Protein AF-0000000087186530 (afdb_homodimer)

pLDDT: mean 94.77, std 10.7, range [36.16, 98.94]

Solvent-accessible surface area (backbone atoms only — not comparable to full-atom values): 20175 Å² total; per-residue (Å²): 124,81,78,73,78,88,39,52,66,53,50,39,52,49,41,52,50,45,18,66,76,57,35,61,84,61,60,41,63,58,53,40,18,52,74,70,71,49,59,50,75,72,44,47,84,56,38,83,44,66,68,55,45,41,46,54,40,24,24,56,51,43,36,51,52,32,51,48,28,51,60,50,24,61,96,48,54,35,68,58,15,52,48,31,30,52,52,39,49,48,53,50,39,69,77,32,49,38,58,56,70,55,45,68,67,35,80,42,80,74,33,42,65,38,50,51,51,39,48,50,55,52,42,58,35,34,44,67,64,71,29,54,70,68,55,26,52,29,49,48,52,37,52,48,14,33,51,51,15,41,46,53,39,55,70,57,49,32,71,74,64,88,68,63,63,69,59,23,50,52,49,40,50,47,16,54,50,41,24,64,69,47,78,79,73,71,78,79,130,125,81,79,72,78,87,38,52,67,53,52,40,52,48,42,52,49,44,18,65,78,57,36,61,84,60,60,44,63,58,54,39,19,53,74,71,72,50,58,50,75,72,45,48,84,56,39,83,43,65,68,54,45,41,45,56,40,22,25,55,52,42,38,52,51,34,52,50,28,51,61,50,26,60,96,47,54,35,69,57,15,52,49,30,31,52,51,39,48,49,53,50,39,70,77,34,49,38,58,55,70,53,44,67,67,35,82,42,80,71,33,42,65,38,49,50,51,40,48,50,53,53,43,58,34,34,44,67,65,70,30,53,70,68,54,27,53,30,50,48,52,37,52,48,14,32,50,50,14,42,47,52,38,55,71,58,50,33,71,74,64,87,68,62,62,68,59,24,51,52,48,40,50,47,17,53,51,40,24,64,70,46,79,79,74,70,79,79,128

Secondary structure (DSSP, 8-state):
-------HHHHHHHHHHHHHHS-GGG--HHHHHHHHTS-GGGGTTT-SSHHHHHHHHHHHHHHHHHHHHHHHHTT--HHHHHHHHHHHHHHHHHH-HHHHHH---S--GGGHHHHHHHHHHHHHHHHTTT--HHHHHHHHHHHHHHHHHHHHHHHTT---SSS-HHHHHHHHHHHHHHHHHSPPPP---/-------HHHHHHHHHHHHHHS-GGG--HHHHHHHHTS-GGGGTTT-SSHHHHHHHHHHHHHHHHHHHHHHHHTT--HHHHHHHHHHHHHHHHHH-HHHHHH---S--GGGHHHHHHHHHHHHHHHHTTT--HHHHHHHHHHHHHHHHHHHHHHHTT---SSS-HHHHHHHHHHHHHHHHHSPPP----

Radius of gyration: 22.46 Å; Cα contacts (8 Å, |Δi|>4): 468; chains: 2; bounding box: 66×61×48 Å

Sequence (378 aa):
MPRAALSPGAVVDLALAIVDEGSPAALTLSAVAGRAGVATPSLYKHVRNLAELRDLMSARILDDLTDEVGRAVLGRSADEAIRALMLAWRDWALRHPHRYAVLVQRPEPRTAEAGERLLGIVFAALRAYGMEDAAAVHATRCLRAALHGFAVLEAEGAFGLPERLEESFELLIHMVISGLRTPRRPPGRMPRAALSPGAVVDLALAIVDEGSPAALTLSAVAGRAGVATPSLYKHVRNLAELRDLMSARILDDLTDEVGRAVLGRSADEAIRALMLAWRDWALRHPHRYAVLVQRPEPRTAEAGERLLGIVFAALRAYGMEDAAAVHATRCLRAALHGFAVLEAEGAFGLPERLEESFELLIHMVISGLRTPRRPPGR

Structure (mmCIF, N/CA/C/O backbone):
data_AF-0000000087186530-model_v1
#
loop_
_entity.id
_entity.type
_entity.pdbx_description
1 polymer 'TetR/AcrR family transcriptional regulator'
#
loop_
_atom_site.group_PDB
_atom_site.id
_atom_site.type_symbol
_atom_site.label_atom_id
_atom_site.label_alt_id
_atom_site.label_comp_id
_atom_site.label_asym_id
_atom_site.label_entity_id
_atom_site.label_seq_id
_atom_site.pdbx_PDB_ins_code
_atom_site.Cartn_x
_atom_site.Cartn_y
_atom_site.Cartn_z
_atom_site.occupancy
_atom_site.B_iso_or_equiv
_atom_site.auth_seq_id
_atom_site.auth_comp_id
_atom_site.auth_asym_id
_atom_site.auth_atom_id
_atom_site.pdbx_PDB_model_num
ATOM 1 N N . MET A 1 1 ? -31.812 28.359 2.453 1 38.81 1 MET A N 1
ATOM 2 C CA . MET A 1 1 ? -32 26.922 2.633 1 38.81 1 MET A CA 1
ATOM 3 C C . MET A 1 1 ? -31.641 26.484 4.047 1 38.81 1 MET A C 1
ATOM 5 O O . MET A 1 1 ? -30.656 26.969 4.609 1 38.81 1 MET A O 1
ATOM 9 N N . PRO A 1 2 ? -32.562 26.062 4.84 1 47.31 2 PRO A N 1
ATOM 10 C CA . PRO A 1 2 ? -32.25 25.844 6.258 1 47.31 2 PRO A CA 1
ATOM 11 C C . PRO A 1 2 ? -30.922 25.125 6.469 1 47.31 2 PRO A C 1
ATOM 13 O O . PRO A 1 2 ? -30.516 24.328 5.625 1 47.31 2 PRO A O 1
ATOM 16 N N . ARG A 1 3 ? -30.047 25.812 7.207 1 55.31 3 ARG A N 1
ATOM 17 C CA . ARG A 1 3 ? -28.766 25.219 7.598 1 55.31 3 ARG A CA 1
ATOM 18 C C . ARG A 1 3 ? -28.938 23.75 7.984 1 55.31 3 ARG A C 1
ATOM 20 O O . ARG A 1 3 ? -29.703 23.422 8.898 1 55.31 3 ARG A O 1
ATOM 27 N N . ALA A 1 4 ? -28.875 22.766 7.148 1 57.16 4 ALA A N 1
ATOM 28 C CA . ALA A 1 4 ? -29 21.359 7.488 1 57.16 4 ALA A CA 1
ATOM 29 C C . ALA A 1 4 ? -28.406 21.062 8.859 1 57.16 4 ALA A C 1
ATOM 31 O O . ALA A 1 4 ? -27.312 21.547 9.18 1 57.16 4 ALA A O 1
ATOM 32 N N . ALA A 1 5 ? -29.188 20.562 9.797 1 75.12 5 ALA A N 1
ATOM 33 C CA . ALA A 1 5 ? -28.781 20.203 11.156 1 75.12 5 ALA A CA 1
ATOM 34 C C . ALA A 1 5 ? -27.516 19.344 11.141 1 75.12 5 ALA A C 1
ATOM 36 O O . ALA A 1 5 ? -27.438 18.359 10.391 1 75.12 5 ALA A O 1
ATOM 37 N N . LEU A 1 6 ? -26.406 19.875 11.719 1 87.56 6 LEU A N 1
ATOM 38 C CA . LEU A 1 6 ? -25.141 19.156 11.812 1 87.56 6 LEU A CA 1
ATOM 39 C C . LEU A 1 6 ? -25.312 17.859 12.594 1 87.56 6 LEU A C 1
ATOM 41 O O . LEU A 1 6 ? -26.016 17.812 13.594 1 87.56 6 LEU A O 1
ATOM 45 N N . SER A 1 7 ? -25.047 16.781 11.961 1 93.19 7 SER A N 1
ATOM 46 C CA . SER A 1 7 ? -24.969 15.438 12.523 1 93.19 7 SER A CA 1
ATOM 47 C C . SER A 1 7 ? -23.625 14.781 12.195 1 93.19 7 SER A C 1
ATOM 49 O O . SER A 1 7 ? -22.891 15.273 11.344 1 93.19 7 SER A O 1
ATOM 51 N N . PRO A 1 8 ? -23.328 13.742 12.914 1 94 8 PRO A N 1
ATOM 52 C CA . PRO A 1 8 ? -22.109 13.031 12.539 1 94 8 PRO A CA 1
ATOM 53 C C . PRO A 1 8 ? -22.094 12.602 11.078 1 94 8 PRO A C 1
ATOM 55 O O . PRO A 1 8 ? -21.062 12.719 10.406 1 94 8 PRO A O 1
ATOM 58 N N . GLY A 1 9 ? -23.219 12.133 10.602 1 96.62 9 GLY A N 1
ATOM 59 C CA . GLY A 1 9 ? -23.328 11.742 9.211 1 96.62 9 GLY A CA 1
ATOM 60 C C . GLY A 1 9 ? -23.094 12.891 8.25 1 96.62 9 GLY A C 1
ATOM 61 O O . GLY A 1 9 ? -22.406 12.742 7.238 1 96.62 9 GLY A O 1
ATOM 62 N N . ALA A 1 10 ? -23.656 14.008 8.555 1 96.88 10 ALA A N 1
ATOM 63 C CA . ALA A 1 10 ? -23.484 15.195 7.723 1 96.88 10 ALA A CA 1
ATOM 64 C C . ALA A 1 10 ? -22.016 15.641 7.711 1 96.88 10 ALA A C 1
ATOM 66 O O . ALA A 1 10 ? -21.5 16.047 6.672 1 96.88 10 ALA A O 1
ATOM 67 N N . VAL A 1 11 ? -21.422 15.586 8.891 1 97.62 11 VAL A N 1
ATOM 68 C CA . VAL A 1 11 ? -20.016 15.945 9.008 1 97.62 11 VAL A CA 1
ATOM 69 C C . VAL A 1 11 ? -19.172 15.031 8.133 1 97.62 11 VAL A C 1
ATOM 71 O O . VAL A 1 11 ? -18.281 15.5 7.414 1 97.62 11 VAL A O 1
ATOM 74 N N . VAL A 1 12 ? -19.469 13.766 8.141 1 98.12 12 VAL A N 1
ATOM 75 C CA . VAL A 1 12 ? -18.75 12.789 7.34 1 98.12 12 VAL A CA 1
ATOM 76 C C . VAL A 1 12 ? -18.953 13.078 5.855 1 98.12 12 VAL A C 1
ATOM 78 O O . VAL A 1 12 ? -18 13.031 5.066 1 98.12 12 VAL A O 1
ATOM 81 N N . ASP A 1 13 ? -20.172 13.43 5.465 1 98.25 13 ASP A N 1
ATOM 82 C CA . ASP A 1 13 ? -20.469 13.758 4.07 1 98.25 13 ASP A CA 1
ATOM 83 C C . ASP A 1 13 ? -19.625 14.945 3.602 1 98.25 13 ASP A C 1
ATOM 85 O O . ASP A 1 13 ? -19.062 14.922 2.506 1 98.25 13 ASP A O 1
ATOM 89 N N . LEU A 1 14 ? -19.578 15.914 4.402 1 98.31 14 LEU A N 1
ATOM 90 C CA . LEU A 1 14 ? -18.812 17.109 4.082 1 98.31 14 LEU A CA 1
ATOM 91 C C . LEU A 1 14 ? -17.328 16.781 3.99 1 98.31 14 LEU A C 1
ATOM 93 O O . LEU A 1 14 ? -16.641 17.266 3.084 1 98.31 14 LEU A O 1
ATOM 97 N N . ALA A 1 15 ? -16.844 16.016 4.934 1 98.56 15 ALA A N 1
ATOM 98 C CA . ALA A 1 15 ? -15.445 15.617 4.957 1 98.56 15 ALA A CA 1
ATOM 99 C C . ALA A 1 15 ? -15.07 14.836 3.699 1 98.56 15 ALA A C 1
ATOM 101 O O . ALA A 1 15 ? -14.031 15.086 3.088 1 98.56 15 ALA A O 1
ATOM 102 N N . LEU A 1 16 ? -15.93 13.891 3.316 1 98.56 16 LEU A N 1
ATOM 103 C CA . LEU A 1 16 ? -15.688 13.102 2.115 1 98.56 16 LEU A CA 1
ATOM 104 C C . LEU A 1 16 ? -15.68 13.984 0.872 1 98.56 16 LEU A C 1
ATOM 106 O O . LEU A 1 16 ? -14.875 13.781 -0.036 1 98.56 16 LEU A O 1
ATOM 110 N N . ALA A 1 17 ? -16.547 14.969 0.821 1 98.25 17 ALA A N 1
ATOM 111 C CA . ALA A 1 17 ? -16.562 15.906 -0.299 1 98.25 17 ALA A CA 1
ATOM 112 C C . ALA A 1 17 ? -15.266 16.688 -0.388 1 98.25 17 ALA A C 1
ATOM 114 O O . ALA A 1 17 ? -14.734 16.906 -1.48 1 98.25 17 ALA A O 1
ATOM 115 N N . ILE A 1 18 ? -14.781 17.125 0.732 1 98.25 18 ILE A N 1
ATOM 116 C CA . ILE A 1 18 ? -13.523 17.875 0.792 1 98.25 18 ILE A CA 1
ATOM 117 C C . ILE A 1 18 ? -12.391 17 0.247 1 98.25 18 ILE A C 1
ATOM 119 O O . ILE A 1 18 ? -11.578 17.469 -0.562 1 98.25 18 ILE A O 1
ATOM 123 N N . VAL A 1 19 ? -12.383 15.742 0.633 1 98.12 19 VAL A N 1
ATOM 124 C CA . VAL A 1 19 ? -11.344 14.805 0.211 1 98.12 19 VAL A CA 1
ATOM 125 C C . VAL A 1 19 ? -11.461 14.547 -1.29 1 98.12 19 VAL A C 1
ATOM 127 O O . VAL A 1 19 ? -10.461 14.555 -2.006 1 98.12 19 VAL A O 1
ATOM 130 N N . ASP A 1 20 ? -12.648 14.414 -1.749 1 97.62 20 ASP A N 1
ATOM 131 C CA . ASP A 1 20 ? -12.891 14.141 -3.162 1 97.62 20 ASP A CA 1
ATOM 132 C C . ASP A 1 20 ? -12.461 15.32 -4.035 1 97.62 20 ASP A C 1
ATOM 134 O O . ASP A 1 20 ? -11.922 15.125 -5.125 1 97.62 20 ASP A O 1
ATOM 138 N N . GLU A 1 21 ? -12.719 16.547 -3.625 1 96.19 21 GLU A N 1
ATOM 139 C CA . GLU A 1 21 ? -12.438 17.766 -4.383 1 96.19 21 GLU A CA 1
ATOM 140 C C . GLU A 1 21 ? -10.961 18.125 -4.309 1 96.19 21 GLU A C 1
ATOM 142 O O . GLU A 1 21 ? -10.438 18.812 -5.199 1 96.19 21 GLU A O 1
ATOM 147 N N . GLY A 1 22 ? -10.352 17.734 -3.303 1 93.25 22 GLY A N 1
ATOM 148 C CA . GLY A 1 22 ? -8.945 18.016 -3.082 1 93.25 22 GLY A CA 1
ATOM 149 C C . GLY A 1 22 ? -8.094 16.766 -2.965 1 93.25 22 GLY A C 1
ATOM 150 O O . GLY A 1 22 ? -8.109 15.914 -3.859 1 93.25 22 GLY A O 1
ATOM 151 N N . SER A 1 23 ? -7.406 16.688 -1.812 1 94.06 23 SER A N 1
ATOM 152 C CA . SER A 1 23 ? -6.578 15.555 -1.389 1 94.06 23 SER A CA 1
ATOM 153 C C . SER A 1 23 ? -6.785 15.242 0.089 1 94.06 23 SER A C 1
ATOM 155 O O . SER A 1 23 ? -7.418 16.016 0.81 1 94.06 23 SER A O 1
ATOM 157 N N . PRO A 1 24 ? -6.312 14.141 0.49 1 95.31 24 PRO A N 1
ATOM 158 C CA . PRO A 1 24 ? -6.367 13.852 1.924 1 95.31 24 PRO A CA 1
ATOM 159 C C . PRO A 1 24 ? -5.805 14.984 2.777 1 95.31 24 PRO A C 1
ATOM 161 O O . PRO A 1 24 ? -6.297 15.234 3.879 1 95.31 24 PRO A O 1
ATOM 164 N N . ALA A 1 25 ? -4.883 15.727 2.271 1 92.12 25 ALA A N 1
ATOM 165 C CA . ALA A 1 25 ? -4.215 16.797 3.012 1 92.12 25 ALA A CA 1
ATOM 166 C C . ALA A 1 25 ? -5.156 17.969 3.234 1 92.12 25 ALA A C 1
ATOM 168 O O . ALA A 1 25 ? -4.941 18.781 4.137 1 92.12 25 ALA A O 1
ATOM 169 N N . ALA A 1 26 ? -6.145 18.094 2.48 1 96.25 26 ALA A N 1
ATOM 170 C CA . ALA A 1 26 ? -7.094 19.203 2.584 1 96.25 26 ALA A CA 1
ATOM 171 C C . ALA A 1 26 ? -8.07 18.969 3.734 1 96.25 26 ALA A C 1
ATOM 173 O O . ALA A 1 26 ? -8.781 19.906 4.141 1 96.25 26 ALA A O 1
ATOM 174 N N . LEU A 1 27 ? -8.125 17.766 4.242 1 97.75 27 LEU A N 1
ATOM 175 C CA . LEU A 1 27 ? -9.086 17.438 5.293 1 97.75 27 LEU A CA 1
ATOM 176 C C . LEU A 1 27 ? -8.633 17.984 6.641 1 97.75 27 LEU A C 1
ATOM 178 O O . LEU A 1 27 ? -7.617 17.547 7.184 1 97.75 27 LEU A O 1
ATOM 182 N N . THR A 1 28 ? -9.305 18.969 7.145 1 97.38 28 THR A N 1
ATOM 183 C CA . THR A 1 28 ? -9.18 19.484 8.508 1 97.38 28 THR A CA 1
ATOM 184 C C . THR A 1 28 ? -10.547 19.766 9.109 1 97.38 28 THR A C 1
ATOM 186 O O . THR A 1 28 ? -11.531 19.922 8.383 1 97.38 28 THR A O 1
ATOM 189 N N . LEU A 1 29 ? -10.523 19.781 10.461 1 97.5 29 LEU A N 1
ATOM 190 C CA . LEU A 1 29 ? -11.789 20.125 11.102 1 97.5 29 LEU A CA 1
ATOM 191 C C . LEU A 1 29 ? -12.211 21.547 10.75 1 97.5 29 LEU A C 1
ATOM 193 O O . LEU A 1 29 ? -13.398 21.828 10.578 1 97.5 29 LEU A O 1
ATOM 197 N N . SER A 1 30 ? -11.219 22.438 10.586 1 97.81 30 SER A N 1
ATOM 198 C CA . SER A 1 30 ? -11.516 23.812 10.195 1 97.81 30 SER A CA 1
ATOM 199 C C . SER A 1 30 ? -12.102 23.859 8.789 1 97.81 30 SER A C 1
ATOM 201 O O . SER A 1 30 ? -13.031 24.625 8.531 1 97.81 30 SER A O 1
ATOM 203 N N . ALA A 1 31 ? -11.578 23.078 7.836 1 97.81 31 ALA A N 1
ATOM 204 C CA . ALA A 1 31 ? -12.109 23.016 6.473 1 97.81 31 ALA A CA 1
ATOM 205 C C . ALA A 1 31 ? -13.547 22.516 6.465 1 97.81 31 ALA A C 1
ATOM 207 O O . ALA A 1 31 ? -14.391 23.031 5.734 1 97.81 31 ALA A O 1
ATOM 208 N N . VAL A 1 32 ? -13.805 21.484 7.273 1 98.25 32 VAL A N 1
ATOM 209 C CA . VAL A 1 32 ? -15.148 20.906 7.355 1 98.25 32 VAL A CA 1
ATOM 210 C C . VAL A 1 32 ? -16.109 21.938 7.93 1 98.25 32 VAL A C 1
ATOM 212 O O . VAL A 1 32 ? -17.219 22.125 7.402 1 98.25 32 VAL A O 1
ATOM 215 N N . ALA A 1 33 ? -15.703 22.609 9.016 1 97.88 33 ALA A N 1
ATOM 216 C CA . ALA A 1 33 ? -16.531 23.641 9.625 1 97.88 33 ALA A CA 1
ATOM 217 C C . ALA A 1 33 ? -16.844 24.75 8.625 1 97.88 33 ALA A C 1
ATOM 219 O O . ALA A 1 33 ? -17.984 25.203 8.516 1 97.88 33 ALA A O 1
ATOM 220 N N . GLY A 1 34 ? -15.797 25.156 7.926 1 97.69 34 GLY A N 1
ATOM 221 C CA . GLY A 1 34 ? -15.984 26.172 6.898 1 97.69 34 GLY A CA 1
ATOM 222 C C . GLY A 1 34 ? -17 25.781 5.852 1 97.69 34 GLY A C 1
ATOM 223 O O . GLY A 1 34 ? -17.875 26.578 5.492 1 97.69 34 GLY A O 1
ATOM 224 N N . ARG A 1 35 ? -16.938 24.609 5.387 1 96.38 35 ARG A N 1
ATOM 225 C CA . ARG A 1 35 ? -17.875 24.109 4.387 1 96.38 35 ARG A CA 1
ATOM 226 C C . ARG A 1 35 ? -19.297 24.047 4.953 1 96.38 35 ARG A C 1
ATOM 228 O O . ARG A 1 35 ? -20.266 24.234 4.227 1 96.38 35 ARG A O 1
ATOM 235 N N . ALA A 1 36 ? -19.375 23.734 6.203 1 96.69 36 ALA A N 1
ATOM 236 C CA . ALA A 1 36 ? -20.656 23.641 6.879 1 96.69 36 ALA A CA 1
ATOM 237 C C . ALA A 1 36 ? -21.219 25.016 7.211 1 96.69 36 ALA A C 1
ATOM 239 O O . ALA A 1 36 ? -22.391 25.156 7.566 1 96.69 36 ALA A O 1
ATOM 240 N N . GLY A 1 37 ? -20.344 26.062 7.18 1 97 37 GLY A N 1
ATOM 241 C CA . GLY A 1 37 ? -20.766 27.406 7.512 1 97 37 GLY A CA 1
ATOM 242 C C . GLY A 1 37 ? -20.891 27.641 9.008 1 97 37 GLY A C 1
ATOM 243 O O . GLY A 1 37 ? -21.781 28.359 9.461 1 97 37 GLY A O 1
ATOM 244 N N . VAL A 1 38 ? -20.078 26.938 9.773 1 97 38 VAL A N 1
ATOM 245 C CA . VAL A 1 38 ? -20.094 27.094 11.227 1 97 38 VAL A CA 1
ATOM 246 C C . VAL A 1 38 ? -18.672 27.328 11.742 1 97 38 VAL A C 1
ATOM 248 O O . VAL A 1 38 ? -17.703 27.219 10.984 1 97 38 VAL A O 1
ATOM 251 N N . ALA A 1 39 ? -18.609 27.641 13.07 1 96.69 39 ALA A N 1
ATOM 252 C CA . ALA A 1 39 ? -17.312 27.719 13.727 1 96.69 39 ALA A CA 1
ATOM 253 C C . ALA A 1 39 ? -16.781 26.328 14.055 1 96.69 39 ALA A C 1
ATOM 255 O O . ALA A 1 39 ? -17.547 25.406 14.32 1 96.69 39 ALA A O 1
ATOM 256 N N . THR A 1 40 ? -15.477 26.125 14.039 1 96.5 40 THR A N 1
ATOM 257 C CA . THR A 1 40 ? -14.844 24.828 14.25 1 96.5 40 THR A CA 1
ATOM 258 C C . THR A 1 40 ? -15.312 24.203 15.562 1 96.5 40 THR A C 1
ATOM 260 O O . THR A 1 40 ? -15.625 23.016 15.609 1 96.5 40 THR A O 1
ATOM 263 N N . PRO A 1 41 ? -15.484 24.938 16.672 1 95.94 41 PRO A N 1
ATOM 264 C CA . PRO A 1 41 ? -15.922 24.312 17.922 1 95.94 41 PRO A CA 1
ATOM 265 C C . PRO A 1 41 ? -17.312 23.703 17.828 1 95.94 41 PRO A C 1
ATOM 267 O O . PRO A 1 41 ? -17.672 22.812 18.594 1 95.94 41 PRO A O 1
ATOM 270 N N . SER A 1 42 ? -18.109 24.156 16.953 1 95.06 42 SER A N 1
ATOM 271 C CA . SER A 1 42 ? -19.453 23.625 16.734 1 95.06 42 SER A CA 1
ATOM 272 C C . SER A 1 42 ? -19.406 22.172 16.281 1 95.06 42 SER A C 1
ATOM 274 O O . SER A 1 42 ? -20.406 21.453 16.375 1 95.06 42 SER A O 1
ATOM 276 N N . LEU A 1 43 ? -18.25 21.688 15.742 1 96.06 43 LEU A N 1
ATOM 277 C CA . LEU A 1 43 ? -18.094 20.328 15.242 1 96.06 43 LEU A CA 1
ATOM 278 C C . LEU A 1 43 ? -17.844 19.359 16.391 1 96.06 43 LEU A C 1
ATOM 280 O O . LEU A 1 43 ? -18.141 18.156 16.266 1 96.06 43 LEU A O 1
ATOM 284 N N . TYR A 1 44 ? -17.438 19.844 17.531 1 95.06 44 TYR A N 1
ATOM 285 C CA . TYR A 1 44 ? -16.922 19 18.594 1 95.06 44 TYR A CA 1
ATOM 286 C C . TYR A 1 44 ? -18.031 18.203 19.266 1 95.06 44 TYR A C 1
ATOM 288 O O . TYR A 1 44 ? -17.766 17.219 19.953 1 95.06 44 TYR A O 1
ATOM 296 N N . LYS A 1 45 ? -19.219 18.625 19.109 1 94.75 45 LYS A N 1
ATOM 297 C CA . LYS A 1 45 ? -20.359 17.859 19.594 1 94.75 45 LYS A CA 1
ATOM 298 C C . LYS A 1 45 ? -20.594 16.609 18.766 1 94.75 45 LYS A C 1
ATOM 300 O O . LYS A 1 45 ? -21.25 15.672 19.203 1 94.75 45 LYS A O 1
ATOM 305 N N . HIS A 1 46 ? -20.062 16.625 17.578 1 96.12 46 HIS A N 1
ATOM 306 C CA . HIS A 1 46 ? -20.344 15.562 16.625 1 96.12 46 HIS A CA 1
ATOM 307 C C . HIS A 1 46 ? -19.094 14.711 16.375 1 96.12 46 HIS A C 1
ATOM 309 O O . HIS A 1 46 ? -19.203 13.523 16.062 1 96.12 46 HIS A O 1
ATOM 315 N N . VAL A 1 47 ? -17.953 15.297 16.391 1 96.75 47 VAL A N 1
ATOM 316 C CA . VAL A 1 47 ? -16.672 14.633 16.156 1 96.75 47 VAL A CA 1
ATOM 317 C C . VAL A 1 47 ? -15.617 15.234 17.078 1 96.75 47 VAL A C 1
ATOM 319 O O . VAL A 1 47 ? -15.32 16.422 17 1 96.75 47 VAL A O 1
ATOM 322 N N . ARG A 1 48 ? -14.977 14.414 17.812 1 96.12 48 ARG A N 1
ATOM 323 C CA . ARG A 1 48 ? -14.094 14.875 18.875 1 96.12 48 ARG A CA 1
ATOM 324 C C . ARG A 1 48 ? -12.789 15.414 18.312 1 96.12 48 ARG A C 1
ATOM 326 O O . ARG A 1 48 ? -12.172 16.297 18.906 1 96.12 48 ARG A O 1
ATOM 333 N N . ASN A 1 49 ? -12.336 14.844 17.25 1 96.38 49 ASN A N 1
ATOM 334 C CA . ASN A 1 49 ? -11.062 15.203 16.641 1 96.38 49 ASN A CA 1
ATOM 335 C C . ASN A 1 49 ? -10.945 14.641 15.219 1 96.38 49 ASN A C 1
ATOM 337 O O . ASN A 1 49 ? -11.852 13.953 14.742 1 96.38 49 ASN A O 1
ATOM 341 N N . LEU A 1 50 ? -9.898 14.984 14.617 1 96.56 50 LEU A N 1
ATOM 342 C CA . LEU A 1 50 ? -9.68 14.578 13.234 1 96.56 50 LEU A CA 1
ATOM 343 C C . LEU A 1 50 ? -9.539 13.062 13.133 1 96.56 50 LEU A C 1
ATOM 345 O O . LEU A 1 50 ? -9.992 12.461 12.148 1 96.56 50 LEU A O 1
ATOM 349 N N . ALA A 1 51 ? -8.914 12.438 14.109 1 95.5 51 ALA A N 1
ATOM 350 C CA . ALA A 1 51 ? -8.75 10.984 14.109 1 95.5 51 ALA A CA 1
ATOM 351 C C . ALA A 1 51 ? -10.102 10.281 14.125 1 95.5 51 ALA A C 1
ATOM 353 O O . ALA A 1 51 ? -10.328 9.328 13.375 1 95.5 51 ALA A O 1
ATOM 354 N N . GLU A 1 52 ? -10.953 10.734 14.953 1 96.81 52 GLU A N 1
ATOM 355 C CA . GLU A 1 52 ? -12.297 10.172 15 1 96.81 52 GLU A CA 1
ATOM 356 C C . GLU A 1 52 ? -13.031 10.398 13.68 1 96.81 52 GLU A C 1
ATOM 358 O O . GLU A 1 52 ? -13.758 9.516 13.211 1 96.81 52 GLU A O 1
ATOM 363 N N . LEU A 1 53 ? -12.914 11.586 13.094 1 97.94 53 LEU A N 1
ATOM 364 C CA . LEU A 1 53 ? -13.539 11.859 11.805 1 97.94 53 LEU A CA 1
ATOM 365 C C . LEU A 1 53 ? -13.039 10.891 10.742 1 97.94 53 LEU A C 1
ATOM 367 O O . LEU A 1 53 ? -13.828 10.367 9.945 1 97.94 53 LEU A O 1
ATOM 371 N N . ARG A 1 54 ? -11.766 10.562 10.68 1 97.56 54 ARG A N 1
ATOM 372 C CA . ARG A 1 54 ? -11.195 9.625 9.727 1 97.56 54 ARG A CA 1
ATOM 373 C C . ARG A 1 54 ? -11.766 8.219 9.93 1 97.56 54 ARG A C 1
ATOM 375 O O . ARG A 1 54 ? -12.016 7.504 8.961 1 97.56 54 ARG A O 1
ATOM 382 N N . ASP A 1 55 ? -11.906 7.879 11.188 1 97.25 55 ASP A N 1
ATOM 383 C CA . ASP A 1 55 ? -12.508 6.582 11.477 1 97.25 55 ASP A CA 1
ATOM 384 C C . ASP A 1 55 ? -13.93 6.504 10.938 1 97.25 55 ASP A C 1
ATOM 386 O O . ASP A 1 55 ? -14.32 5.5 10.336 1 97.25 55 ASP A O 1
ATOM 390 N N . LEU A 1 56 ? -14.688 7.566 11.188 1 97.75 56 LEU A N 1
ATOM 391 C CA . LEU A 1 56 ? -16.062 7.621 10.703 1 97.75 56 LEU A CA 1
ATOM 392 C C . LEU A 1 56 ? -16.094 7.594 9.18 1 97.75 56 LEU A C 1
ATOM 394 O O . LEU A 1 56 ? -16.922 6.895 8.578 1 97.75 56 LEU A O 1
ATOM 398 N N . MET A 1 57 ? -15.258 8.328 8.562 1 98.5 57 MET A N 1
ATOM 399 C CA . MET A 1 57 ? -15.133 8.312 7.109 1 98.5 57 MET A CA 1
ATOM 400 C C . MET A 1 57 ? -14.789 6.91 6.609 1 98.5 57 MET A C 1
ATOM 402 O O . MET A 1 57 ? -15.352 6.438 5.625 1 98.5 57 MET A O 1
ATOM 406 N N . SER A 1 58 ? -13.898 6.254 7.258 1 98.62 58 SER A N 1
ATOM 407 C CA . SER A 1 58 ? -13.438 4.93 6.859 1 98.62 58 SER A CA 1
ATOM 408 C C . SER A 1 58 ? -14.578 3.914 6.898 1 98.62 58 SER A C 1
ATOM 410 O O . SER A 1 58 ? -14.656 3.023 6.051 1 98.62 58 SER A O 1
ATOM 412 N N . ALA A 1 59 ? -15.398 4.035 7.914 1 98.31 59 ALA A N 1
ATOM 413 C CA . ALA A 1 59 ? -16.562 3.156 7.977 1 98.31 59 ALA A CA 1
ATOM 414 C C . ALA A 1 59 ? -17.438 3.303 6.73 1 98.31 59 ALA A C 1
ATOM 416 O O . ALA A 1 59 ? -17.828 2.305 6.129 1 98.31 59 ALA A O 1
ATOM 417 N N . ARG A 1 60 ? -17.703 4.539 6.336 1 98.31 60 ARG A N 1
ATOM 418 C CA . ARG A 1 60 ? -18.5 4.812 5.141 1 98.31 60 ARG A CA 1
ATOM 419 C C . ARG A 1 60 ? -17.781 4.312 3.887 1 98.31 60 ARG A C 1
ATOM 421 O O . ARG A 1 60 ? -18.406 3.727 3.002 1 98.31 60 ARG A O 1
ATOM 428 N N . ILE A 1 61 ? -16.547 4.535 3.768 1 98.75 61 ILE A N 1
ATOM 429 C CA . ILE A 1 61 ? -15.734 4.176 2.613 1 98.75 61 ILE A CA 1
ATOM 430 C C . ILE A 1 61 ? -15.688 2.656 2.465 1 98.75 61 ILE A C 1
ATOM 432 O O . ILE A 1 61 ? -15.938 2.123 1.382 1 98.75 61 ILE A O 1
ATOM 436 N N . LEU A 1 62 ? -15.422 1.983 3.564 1 98.69 62 LEU A N 1
ATOM 437 C CA . LEU A 1 62 ? -15.336 0.528 3.512 1 98.69 62 LEU A CA 1
ATOM 438 C C . LEU A 1 62 ? -16.703 -0.088 3.205 1 98.69 62 LEU A C 1
ATOM 440 O O . LEU A 1 62 ? -16.781 -1.093 2.496 1 98.69 62 LEU A O 1
ATOM 444 N N . ASP A 1 63 ? -17.703 0.485 3.809 1 98.56 63 ASP A N 1
ATOM 445 C CA . ASP A 1 63 ? -19.047 0.016 3.502 1 98.56 63 ASP A CA 1
ATOM 446 C C . ASP A 1 63 ? -19.328 0.103 2.004 1 98.56 63 ASP A C 1
ATOM 448 O O . ASP A 1 63 ? -19.844 -0.844 1.41 1 98.56 63 ASP A O 1
ATOM 452 N N . ASP A 1 64 ? -19 1.187 1.408 1 98.69 64 ASP A N 1
ATOM 453 C CA . ASP A 1 64 ? -19.219 1.412 -0.018 1 98.69 64 ASP A CA 1
ATOM 454 C C . ASP A 1 64 ? -18.391 0.434 -0.858 1 98.69 64 ASP A C 1
ATOM 456 O O . ASP A 1 64 ? -18.922 -0.177 -1.793 1 98.69 64 ASP A O 1
ATOM 460 N N . LEU A 1 65 ? -17.125 0.265 -0.556 1 98.75 65 LEU A N 1
ATOM 461 C CA . LEU A 1 65 ? -16.266 -0.687 -1.243 1 98.75 65 LEU A CA 1
ATOM 462 C C . LEU A 1 65 ? -16.812 -2.105 -1.122 1 98.75 65 LEU A C 1
ATOM 464 O O . LEU A 1 65 ? -16.859 -2.844 -2.107 1 98.75 65 LEU A O 1
ATOM 468 N N . THR A 1 66 ? -17.219 -2.426 0.113 1 98.69 66 THR A N 1
ATOM 469 C CA . THR A 1 66 ? -17.766 -3.754 0.372 1 98.69 66 THR A CA 1
ATOM 470 C C . THR A 1 66 ? -19.016 -4 -0.465 1 98.69 66 THR A C 1
ATOM 472 O O . THR A 1 66 ? -19.188 -5.078 -1.034 1 98.69 66 THR A O 1
ATOM 475 N N . ASP A 1 67 ? -19.875 -2.996 -0.543 1 98.69 67 ASP A N 1
ATOM 476 C CA . ASP A 1 67 ? -21.094 -3.115 -1.354 1 98.69 67 ASP A CA 1
ATOM 477 C C . ASP A 1 67 ? -20.75 -3.354 -2.822 1 98.69 67 ASP A C 1
ATOM 479 O O . ASP A 1 67 ? -21.359 -4.188 -3.482 1 98.69 67 ASP A O 1
ATOM 483 N N . GLU A 1 68 ? -19.797 -2.625 -3.344 1 98.69 68 GLU A N 1
ATOM 484 C CA . GLU A 1 68 ? -19.375 -2.758 -4.734 1 98.69 68 GLU A CA 1
ATOM 485 C C . GLU A 1 68 ? -18.812 -4.152 -5.008 1 98.69 68 GLU A C 1
ATOM 487 O O . GLU A 1 68 ? -19.172 -4.789 -5.996 1 98.69 68 GLU A O 1
ATOM 492 N N . VAL A 1 69 ? -17.969 -4.621 -4.156 1 98.75 69 VAL A N 1
ATOM 493 C CA . VAL A 1 69 ? -17.359 -5.938 -4.305 1 98.75 69 VAL A CA 1
ATOM 494 C C . VAL A 1 69 ? -18.438 -7.016 -4.195 1 98.75 69 VAL A C 1
ATOM 496 O O . VAL A 1 69 ? -18.438 -7.977 -4.973 1 98.75 69 VAL A O 1
ATOM 499 N N . GLY A 1 70 ? -19.312 -6.836 -3.176 1 98.69 70 GLY A N 1
ATOM 500 C CA . GLY A 1 70 ? -20.391 -7.781 -3.008 1 98.69 70 GLY A CA 1
ATOM 501 C C . GLY A 1 70 ? -21.25 -7.926 -4.25 1 98.69 70 GLY A C 1
ATOM 502 O O . GLY A 1 70 ? -21.578 -9.047 -4.656 1 98.69 70 GLY A O 1
ATOM 503 N N . ARG A 1 71 ? -21.641 -6.828 -4.855 1 98.75 71 ARG A N 1
ATOM 504 C CA . ARG A 1 71 ? -22.438 -6.852 -6.078 1 98.75 71 ARG A CA 1
ATOM 505 C C . ARG A 1 71 ? -21.688 -7.539 -7.211 1 98.75 71 ARG A C 1
ATOM 507 O O . ARG A 1 71 ? -22.281 -8.297 -7.984 1 98.75 71 ARG A O 1
ATOM 514 N N . ALA A 1 72 ? -20.422 -7.297 -7.336 1 98.81 72 ALA A N 1
ATOM 515 C CA . ALA A 1 72 ? -19.609 -7.805 -8.438 1 98.81 72 ALA A CA 1
ATOM 516 C C . ALA A 1 72 ? -19.516 -9.328 -8.383 1 98.81 72 ALA A C 1
ATOM 518 O O . ALA A 1 72 ? -19.406 -9.984 -9.422 1 98.81 72 ALA A O 1
ATOM 519 N N . VAL A 1 73 ? -19.531 -9.906 -7.152 1 98.56 73 VAL A N 1
ATOM 520 C CA . VAL A 1 73 ? -19.25 -11.336 -7.023 1 98.56 73 VAL A CA 1
ATOM 521 C C . VAL A 1 73 ? -20.562 -12.117 -7.051 1 98.56 73 VAL A C 1
ATOM 523 O O . VAL A 1 73 ? -20.547 -13.352 -7.102 1 98.56 73 VAL A O 1
ATOM 526 N N . LEU A 1 74 ? -21.719 -11.406 -6.93 1 98.12 74 LEU A N 1
ATOM 527 C CA . LEU A 1 74 ? -23.016 -12.078 -6.891 1 98.12 74 LEU A CA 1
ATOM 528 C C . LEU A 1 74 ? -23.172 -13.023 -8.078 1 98.12 74 LEU A C 1
ATOM 530 O O . LEU A 1 74 ? -22.938 -12.641 -9.219 1 98.12 74 LEU A O 1
ATOM 534 N N . GLY A 1 75 ? -23.5 -14.266 -7.781 1 97.69 75 GLY A N 1
ATOM 535 C CA . GLY A 1 75 ? -23.781 -15.258 -8.805 1 97.69 75 GLY A CA 1
ATOM 536 C C . GLY A 1 75 ? -22.531 -15.867 -9.406 1 97.69 75 GLY A C 1
ATOM 537 O O . GLY A 1 75 ? -22.609 -16.609 -10.391 1 97.69 75 GLY A O 1
ATOM 538 N N . ARG A 1 76 ? -21.391 -15.562 -8.906 1 98.31 76 ARG A N 1
ATOM 539 C CA . ARG A 1 76 ? -20.125 -16.078 -9.422 1 98.31 76 ARG A CA 1
ATOM 540 C C . ARG A 1 76 ? -19.438 -16.969 -8.391 1 98.31 76 ARG A C 1
ATOM 542 O O . ARG A 1 76 ? -19.734 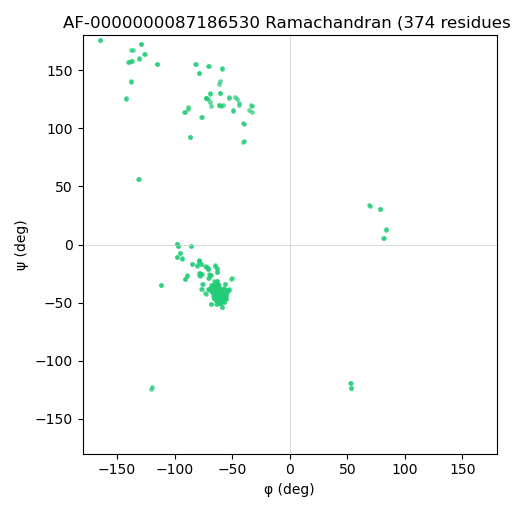-16.891 -7.199 1 98.31 76 ARG A O 1
ATOM 549 N N . SER A 1 77 ? -18.609 -17.844 -8.914 1 97.25 77 SER A N 1
ATOM 550 C CA . SER A 1 77 ? -17.859 -18.75 -8.023 1 97.25 77 SER A CA 1
ATOM 551 C C . SER A 1 77 ? -16.438 -18.938 -8.5 1 97.25 77 SER A C 1
ATOM 553 O O . SER A 1 77 ? -16.109 -18.625 -9.648 1 97.25 77 SER A O 1
ATOM 555 N N . ALA A 1 78 ? -15.625 -19.297 -7.598 1 96.62 78 ALA A N 1
ATOM 556 C CA . ALA A 1 78 ? -14.242 -19.688 -7.867 1 96.62 78 ALA A CA 1
ATOM 557 C C . ALA A 1 78 ? -13.516 -18.609 -8.672 1 96.62 78 ALA A C 1
ATOM 559 O O . ALA A 1 78 ? -13.484 -17.453 -8.273 1 96.62 78 ALA A O 1
ATOM 560 N N . ASP A 1 79 ? -12.938 -18.969 -9.875 1 97.81 79 ASP A N 1
ATOM 561 C CA . ASP A 1 79 ? -12.102 -18.062 -10.648 1 97.81 79 ASP A CA 1
ATOM 562 C C . ASP A 1 79 ? -12.883 -16.797 -11.031 1 97.81 79 ASP A C 1
ATOM 564 O O . ASP A 1 79 ? -12.352 -15.688 -10.953 1 97.81 79 ASP A O 1
ATOM 568 N N . GLU A 1 80 ? -14.117 -16.953 -11.43 1 98.38 80 GLU A N 1
ATOM 569 C CA . GLU A 1 80 ? -14.93 -15.828 -11.867 1 98.38 80 GLU A CA 1
ATOM 570 C C . GLU A 1 80 ? -15.203 -14.867 -10.711 1 98.38 80 GLU A C 1
ATOM 572 O O . GLU A 1 80 ? -15.242 -13.648 -10.898 1 98.38 80 GLU A O 1
ATOM 577 N N . ALA A 1 81 ? -15.438 -15.414 -9.516 1 98.75 81 ALA A N 1
ATOM 578 C CA . ALA A 1 81 ? -15.68 -14.586 -8.336 1 98.75 81 ALA A CA 1
ATOM 579 C C . ALA A 1 81 ? -14.43 -13.789 -7.961 1 98.75 81 ALA A C 1
ATOM 581 O O . ALA A 1 81 ? -14.508 -12.594 -7.68 1 98.75 81 ALA A O 1
ATOM 582 N N . ILE A 1 82 ? -13.281 -14.508 -7.973 1 98.69 82 ILE A N 1
ATOM 583 C CA . ILE A 1 82 ? -12.023 -13.852 -7.629 1 98.69 82 ILE A CA 1
ATOM 584 C C . ILE A 1 82 ? -11.727 -12.742 -8.641 1 98.69 82 ILE A C 1
ATOM 586 O O . ILE A 1 82 ? -11.375 -11.625 -8.266 1 98.69 82 ILE A O 1
ATOM 590 N N . ARG A 1 83 ? -11.883 -13.055 -9.906 1 98.75 83 ARG A N 1
ATOM 591 C CA . ARG A 1 83 ? -11.664 -12.062 -10.961 1 98.75 83 ARG A CA 1
ATOM 592 C C . ARG A 1 83 ? -12.586 -10.859 -10.781 1 98.75 83 ARG A C 1
ATOM 594 O O . ARG A 1 83 ? -12.133 -9.711 -10.828 1 98.75 83 ARG A O 1
ATOM 601 N N . ALA A 1 84 ? -13.852 -11.086 -10.57 1 98.88 84 ALA A N 1
ATOM 602 C CA . ALA A 1 84 ? -14.836 -10.016 -10.414 1 98.88 84 ALA A CA 1
ATOM 603 C C . ALA A 1 84 ? -14.508 -9.141 -9.203 1 98.88 84 ALA A C 1
ATOM 605 O O . ALA A 1 84 ? -14.609 -7.918 -9.273 1 98.88 84 ALA A O 1
ATOM 606 N N . LEU A 1 85 ? -14.18 -9.781 -8.109 1 98.81 85 LEU A N 1
ATOM 607 C CA . LEU A 1 85 ? -13.789 -9.086 -6.887 1 98.81 85 LEU A CA 1
ATOM 608 C C . LEU A 1 85 ? -12.602 -8.164 -7.137 1 98.81 85 LEU A C 1
ATOM 610 O O . LEU A 1 85 ? -12.641 -6.984 -6.781 1 98.81 85 LEU A O 1
ATOM 614 N N . MET A 1 86 ? -11.57 -8.68 -7.758 1 98.94 86 MET A N 1
ATOM 615 C CA . MET A 1 86 ? -10.352 -7.922 -7.992 1 98.94 86 MET A CA 1
ATOM 616 C C . MET A 1 86 ? -10.609 -6.746 -8.93 1 98.94 86 MET A C 1
ATOM 618 O O . MET A 1 86 ? -10.133 -5.637 -8.688 1 98.94 86 MET A O 1
ATOM 622 N N . LEU A 1 87 ? -11.352 -6.953 -9.977 1 98.94 87 LEU A N 1
ATOM 623 C CA . LEU A 1 87 ? -11.68 -5.891 -10.914 1 98.94 87 LEU A CA 1
ATOM 624 C C . LEU A 1 87 ? -12.508 -4.805 -10.242 1 98.94 87 LEU A C 1
ATOM 626 O O . LEU A 1 87 ? -12.25 -3.613 -10.43 1 98.94 87 LEU A O 1
ATOM 630 N N . ALA A 1 88 ? -13.484 -5.203 -9.469 1 98.88 88 ALA A N 1
ATOM 631 C CA . ALA A 1 88 ? -14.359 -4.25 -8.789 1 98.88 88 ALA A CA 1
ATOM 632 C C . ALA A 1 88 ? -13.57 -3.393 -7.801 1 98.88 88 ALA A C 1
ATOM 634 O O . ALA A 1 88 ? -13.789 -2.182 -7.707 1 98.88 88 ALA A O 1
ATOM 635 N N .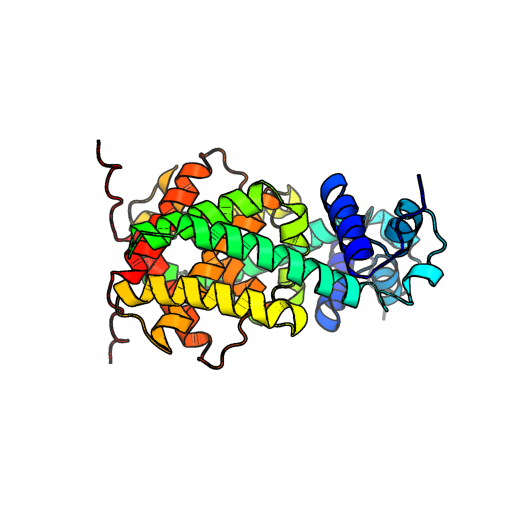 TRP A 1 89 ? -12.742 -4.062 -7.062 1 98.88 89 TRP A N 1
ATOM 636 C CA . TRP A 1 89 ? -11.914 -3.354 -6.094 1 98.88 89 TRP A CA 1
ATOM 637 C C . TRP A 1 89 ? -11.039 -2.311 -6.785 1 98.88 89 TRP A C 1
ATOM 639 O O . TRP A 1 89 ? -11.039 -1.141 -6.398 1 98.88 89 TRP A O 1
ATOM 649 N N . ARG A 1 90 ? -10.289 -2.713 -7.781 1 98.88 90 ARG A N 1
ATOM 650 C CA . ARG A 1 90 ? -9.422 -1.781 -8.5 1 98.88 90 ARG A CA 1
ATOM 651 C C . ARG A 1 90 ? -10.234 -0.645 -9.117 1 98.88 90 ARG A C 1
ATOM 653 O O . ARG A 1 90 ? -9.844 0.521 -9.023 1 98.88 90 ARG A O 1
ATOM 660 N N . ASP A 1 91 ? -11.336 -0.963 -9.797 1 98.69 91 ASP A N 1
ATOM 661 C CA . ASP A 1 91 ? -12.172 0.051 -10.43 1 98.69 91 ASP A CA 1
ATOM 662 C C . ASP A 1 91 ? -12.648 1.081 -9.406 1 98.69 91 ASP A C 1
ATOM 664 O O . ASP A 1 91 ? -12.625 2.285 -9.672 1 98.69 91 ASP A O 1
ATOM 668 N N . TRP A 1 92 ? -13.094 0.614 -8.281 1 98.75 92 TRP A N 1
ATOM 669 C CA . TRP A 1 92 ? -13.539 1.508 -7.223 1 98.75 92 TRP A CA 1
ATOM 670 C C . TRP A 1 92 ? -12.406 2.418 -6.758 1 98.75 92 TRP A C 1
ATOM 672 O O . TRP A 1 92 ? -12.602 3.627 -6.609 1 98.75 92 TRP A O 1
ATOM 682 N N . ALA A 1 93 ? -11.242 1.837 -6.449 1 98.62 93 ALA A N 1
ATOM 683 C CA . ALA A 1 93 ? -10.086 2.6 -5.996 1 98.62 93 ALA A CA 1
ATOM 684 C C . ALA A 1 93 ? -9.688 3.662 -7.02 1 98.62 93 ALA A C 1
ATOM 686 O O . ALA A 1 93 ? -9.305 4.777 -6.652 1 98.62 93 ALA A O 1
ATOM 687 N N . LEU A 1 94 ? -9.789 3.354 -8.344 1 98.12 94 LEU A N 1
ATOM 688 C CA . LEU A 1 94 ? -9.461 4.285 -9.422 1 98.12 94 LEU A CA 1
ATOM 689 C C . LEU A 1 94 ? -10.461 5.434 -9.461 1 98.12 94 LEU A C 1
ATOM 691 O O . LEU A 1 94 ? -10.094 6.578 -9.734 1 98.12 94 LEU A O 1
ATOM 695 N N . ARG A 1 95 ? -11.703 5.164 -9.18 1 97.81 95 ARG A N 1
ATOM 696 C CA . ARG A 1 95 ? -12.758 6.176 -9.211 1 97.81 95 ARG A CA 1
ATOM 697 C C . ARG A 1 95 ? -12.695 7.066 -7.977 1 97.81 95 ARG A C 1
ATOM 699 O O . ARG A 1 95 ? -13.164 8.203 -8 1 97.81 95 ARG A O 1
ATOM 706 N N . HIS A 1 96 ? -12.125 6.52 -6.883 1 97.88 96 HIS A N 1
ATOM 707 C CA . HIS A 1 96 ? -12.109 7.234 -5.613 1 97.88 96 HIS A CA 1
ATOM 708 C C . HIS A 1 96 ? -10.719 7.227 -4.988 1 97.88 96 HIS A C 1
ATOM 710 O O . HIS A 1 96 ? -10.562 6.863 -3.82 1 97.88 96 HIS A O 1
ATOM 716 N N . PRO A 1 97 ? -9.75 7.711 -5.727 1 97.25 97 PRO A N 1
ATOM 717 C CA . PRO A 1 97 ? -8.375 7.551 -5.246 1 97.25 97 PRO A CA 1
ATOM 718 C C . PRO A 1 97 ? -8.133 8.25 -3.914 1 97.25 97 PRO A C 1
ATOM 720 O O . PRO A 1 97 ? -7.391 7.738 -3.07 1 97.25 97 PRO A O 1
ATOM 723 N N . HIS A 1 98 ? -8.773 9.391 -3.674 1 97.56 98 HIS A N 1
ATOM 724 C CA . HIS A 1 98 ? -8.531 10.125 -2.436 1 97.56 98 HIS A CA 1
ATOM 725 C C . HIS A 1 98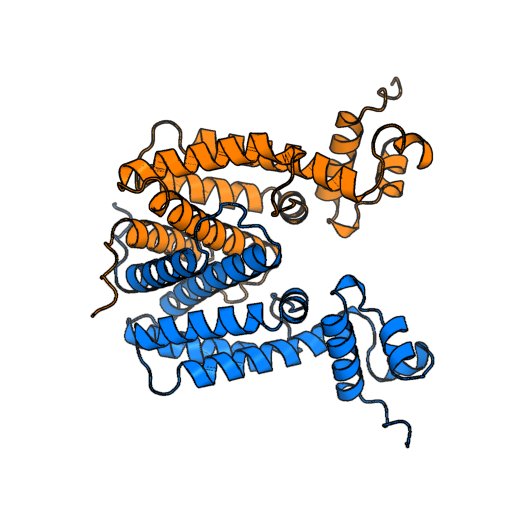 ? -9.25 9.469 -1.261 1 97.56 98 HIS A C 1
ATOM 727 O O . HIS A 1 98 ? -8.719 9.422 -0.15 1 97.56 98 HIS A O 1
ATOM 733 N N . ARG A 1 99 ? -10.492 8.953 -1.469 1 98.06 99 ARG A N 1
ATOM 734 C CA . ARG A 1 99 ? -11.164 8.18 -0.429 1 98.06 99 ARG A CA 1
ATOM 735 C C . ARG A 1 99 ? -10.359 6.938 -0.058 1 98.06 99 ARG A C 1
ATOM 737 O O . ARG A 1 99 ? -10.219 6.617 1.123 1 98.06 99 ARG A O 1
ATOM 744 N N . TYR A 1 100 ? -9.859 6.258 -1.052 1 98.19 100 TYR A N 1
ATOM 745 C CA . TYR A 1 100 ? -9.07 5.062 -0.792 1 98.19 100 TYR A CA 1
ATOM 746 C C . TYR A 1 100 ? -7.855 5.391 0.069 1 98.19 100 TYR A C 1
ATOM 748 O O . TYR A 1 100 ? -7.492 4.621 0.961 1 98.19 100 TYR A O 1
ATOM 756 N N . ALA A 1 101 ? -7.273 6.504 -0.187 1 96.88 101 ALA A N 1
ATOM 757 C CA . ALA A 1 101 ? -6.062 6.918 0.513 1 96.88 101 ALA A CA 1
ATOM 758 C C . ALA A 1 101 ? -6.352 7.23 1.979 1 96.88 101 ALA A C 1
ATOM 760 O O . ALA A 1 101 ? -5.461 7.137 2.828 1 96.88 101 ALA A O 1
ATOM 761 N N . VAL A 1 102 ? -7.582 7.613 2.34 1 96.88 102 VAL A N 1
ATOM 762 C CA . VAL A 1 102 ? -7.855 7.996 3.721 1 96.88 102 VAL A CA 1
ATOM 763 C C . VAL A 1 102 ? -8.414 6.801 4.488 1 96.88 102 VAL A C 1
ATOM 765 O O . VAL A 1 102 ? -8.57 6.855 5.711 1 96.88 102 VAL A O 1
ATOM 768 N N . LEU A 1 103 ? -8.703 5.707 3.771 1 97.94 103 LEU A N 1
ATOM 769 C CA . LEU A 1 103 ? -9.219 4.504 4.414 1 97.94 103 LEU A CA 1
ATOM 770 C C . LEU A 1 103 ? -8.211 3.953 5.422 1 97.94 103 LEU A C 1
ATOM 772 O O . LEU A 1 103 ? -7.074 3.643 5.062 1 97.94 103 LEU A O 1
ATOM 776 N N . VAL A 1 104 ? -8.672 3.902 6.664 1 96.6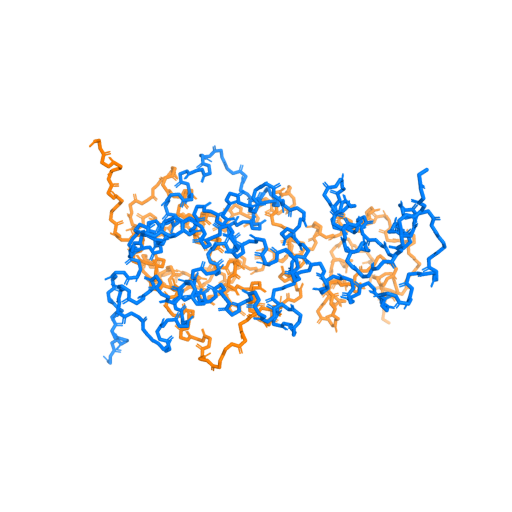2 104 VAL A N 1
ATOM 777 C CA . VAL A 1 104 ? -7.852 3.312 7.719 1 96.62 104 VAL A CA 1
ATOM 778 C C . VAL A 1 104 ? -7.805 1.796 7.551 1 96.62 104 VAL A C 1
ATOM 780 O O . VAL A 1 104 ? -8.844 1.137 7.523 1 96.62 104 VAL A O 1
ATOM 783 N N . GLN A 1 105 ? -6.598 1.224 7.492 1 97.06 105 GLN A N 1
ATOM 784 C CA . GLN A 1 105 ? -6.426 -0.179 7.129 1 97.06 105 GLN A CA 1
ATOM 785 C C . GLN A 1 105 ? -6.449 -1.074 8.359 1 97.06 105 GLN A C 1
ATOM 787 O O . GLN A 1 105 ? -6.855 -2.236 8.289 1 97.06 105 GLN A O 1
ATOM 792 N N . ARG A 1 106 ? -6.016 -0.554 9.461 1 96 106 ARG A N 1
ATOM 793 C CA . ARG A 1 106 ? -6.008 -1.338 10.695 1 96 106 ARG A CA 1
ATOM 794 C C . ARG A 1 106 ? -7.426 -1.572 11.203 1 96 106 ARG A C 1
ATOM 796 O O . ARG A 1 106 ? -8.312 -0.749 10.977 1 96 106 ARG A O 1
ATOM 803 N N . PRO A 1 107 ? -7.574 -2.641 11.914 1 94 107 PRO A N 1
ATOM 804 C CA . PRO A 1 107 ? -8.906 -2.885 12.469 1 94 107 PRO A CA 1
ATOM 805 C C . PRO A 1 107 ? -9.359 -1.774 13.414 1 94 107 PRO A C 1
ATOM 807 O O . PRO A 1 107 ? -8.57 -1.298 14.234 1 94 107 PRO A O 1
ATOM 810 N N . GLU A 1 108 ? -10.492 -1.34 13.188 1 94.81 108 GLU A N 1
ATOM 811 C CA . GLU A 1 108 ? -11.156 -0.336 14.016 1 94.81 108 GLU A CA 1
ATOM 812 C C . GLU A 1 108 ? -12.617 -0.689 14.242 1 94.81 108 GLU A C 1
ATOM 814 O O . GLU A 1 108 ? -13.289 -1.193 13.336 1 94.81 108 GLU A O 1
ATOM 819 N N . PRO A 1 109 ? -13.062 -0.429 15.469 1 96.62 109 PRO A N 1
ATOM 820 C CA . PRO A 1 109 ? -14.438 -0.815 15.797 1 96.62 109 PRO A CA 1
ATOM 821 C C . PRO A 1 109 ? -15.461 -0.266 14.797 1 96.62 109 PRO A C 1
ATOM 823 O O . PRO A 1 109 ? -16.406 -0.966 14.43 1 96.62 109 PRO A O 1
ATOM 826 N N . ARG A 1 110 ? -15.305 0.927 14.328 1 96 110 ARG A N 1
ATOM 827 C CA . ARG A 1 110 ? -16.281 1.57 13.461 1 96 110 ARG A CA 1
ATOM 828 C C . ARG A 1 110 ? -16.328 0.894 12.094 1 96 110 ARG A C 1
ATOM 830 O O . ARG A 1 110 ? -17.344 0.973 11.391 1 96 110 ARG A O 1
ATOM 837 N N . THR A 1 111 ? -15.25 0.273 11.695 1 97.12 111 THR A N 1
ATOM 838 C CA . THR A 1 111 ? -15.203 -0.383 10.398 1 97.12 111 THR A CA 1
ATOM 839 C C . THR A 1 111 ? -15.469 -1.879 10.539 1 97.12 111 THR A C 1
ATOM 841 O O . THR A 1 111 ? -15.453 -2.613 9.547 1 97.12 111 THR A O 1
ATOM 844 N N . ALA A 1 112 ? -15.703 -2.375 11.75 1 97.31 112 ALA A N 1
ATOM 845 C CA . ALA A 1 112 ? -15.75 -3.805 12.039 1 97.31 112 ALA A CA 1
ATOM 846 C C . ALA A 1 112 ? -16.844 -4.492 11.227 1 97.31 112 ALA A C 1
ATOM 848 O O . ALA A 1 112 ? -16.609 -5.547 10.625 1 97.31 112 ALA A O 1
ATOM 849 N N . GLU A 1 113 ? -18.016 -3.9 11.195 1 97.06 113 GLU A N 1
ATOM 850 C CA . GLU A 1 113 ? -19.141 -4.531 10.492 1 97.06 113 GLU A CA 1
ATOM 851 C C . GLU A 1 113 ? -18.859 -4.656 9 1 97.06 113 GLU A C 1
ATOM 853 O O . GLU A 1 113 ? -19.016 -5.73 8.422 1 97.06 113 GLU A O 1
ATOM 858 N N . ALA A 1 114 ? -18.469 -3.562 8.367 1 97.06 114 ALA A N 1
ATOM 859 C CA . ALA A 1 114 ? -18.156 -3.572 6.938 1 97.06 114 ALA A CA 1
ATOM 860 C C . ALA A 1 114 ? -16.984 -4.52 6.645 1 97.06 114 ALA A C 1
ATOM 862 O O . ALA A 1 114 ? -17 -5.234 5.641 1 97.06 114 ALA A O 1
ATOM 863 N N . GLY A 1 115 ? -15.984 -4.516 7.504 1 97.56 115 GLY A N 1
ATOM 864 C CA . GLY A 1 115 ? -14.852 -5.414 7.367 1 97.56 115 GLY A CA 1
ATOM 865 C C . GLY A 1 115 ? -15.242 -6.879 7.43 1 97.56 115 GLY A C 1
ATOM 866 O O . GLY A 1 115 ? -14.758 -7.691 6.641 1 97.56 115 GLY A O 1
ATOM 867 N N . GLU A 1 116 ? -16.109 -7.184 8.375 1 97.62 116 GLU A N 1
ATOM 868 C CA . GLU A 1 116 ? -16.594 -8.555 8.516 1 97.62 116 GLU A CA 1
ATOM 869 C C . GLU A 1 116 ? -17.375 -8.992 7.281 1 97.62 116 GLU A C 1
ATOM 871 O O . GLU A 1 116 ? -17.25 -10.125 6.828 1 97.62 116 GLU A O 1
ATOM 876 N N . ARG A 1 117 ? -18.203 -8.109 6.793 1 97.88 117 ARG A N 1
ATOM 877 C CA . ARG A 1 117 ? -18.938 -8.414 5.57 1 97.88 117 ARG A CA 1
ATOM 878 C C . ARG A 1 117 ? -18 -8.664 4.402 1 97.88 117 ARG A C 1
ATOM 880 O O . ARG A 1 117 ? -18.188 -9.609 3.633 1 97.88 117 ARG A O 1
ATOM 887 N N . LEU A 1 118 ? -17 -7.855 4.23 1 98.06 118 LEU A N 1
ATOM 888 C CA . LEU A 1 118 ? -16.016 -8.016 3.164 1 98.06 118 LEU A CA 1
ATOM 889 C C . LEU A 1 118 ? -15.281 -9.344 3.293 1 98.06 118 LEU A C 1
ATOM 891 O O . LEU A 1 118 ? -15.125 -10.07 2.311 1 98.06 118 LEU A O 1
ATOM 895 N N . LEU A 1 119 ? -14.844 -9.609 4.48 1 97.81 119 LEU A N 1
ATOM 896 C CA . LEU A 1 119 ? -14.195 -10.891 4.738 1 97.81 119 LEU A CA 1
ATOM 897 C C . LEU A 1 119 ? -15.117 -12.055 4.379 1 97.81 119 LEU A C 1
ATOM 899 O O . LEU A 1 119 ? -14.68 -13.047 3.803 1 97.81 119 LEU A O 1
ATOM 903 N N . GLY A 1 120 ? -16.391 -11.914 4.812 1 97.94 120 GLY A N 1
ATOM 904 C CA . GLY A 1 120 ? -17.359 -12.938 4.469 1 97.94 120 GLY A CA 1
ATOM 905 C C . GLY A 1 120 ? -17.453 -13.195 2.975 1 97.94 120 GLY A C 1
ATOM 906 O O . GLY A 1 120 ? -17.531 -14.344 2.539 1 97.94 120 GLY A O 1
ATOM 907 N N . ILE A 1 121 ? -17.469 -12.172 2.188 1 98.19 121 ILE A N 1
ATOM 908 C CA . ILE A 1 121 ? -17.516 -12.266 0.733 1 98.19 121 ILE A CA 1
ATOM 909 C C . ILE A 1 121 ? -16.281 -13.008 0.224 1 98.19 121 ILE A C 1
ATOM 911 O O . ILE A 1 121 ? -16.406 -13.93 -0.59 1 98.19 121 ILE A O 1
ATOM 915 N N . VAL A 1 122 ? -15.117 -12.648 0.67 1 98.5 122 VAL A N 1
ATOM 916 C CA . VAL A 1 122 ? -13.859 -13.234 0.214 1 98.5 122 VAL A CA 1
ATOM 917 C C . VAL A 1 122 ? -13.789 -14.695 0.635 1 98.5 122 VAL A C 1
ATOM 919 O O . VAL A 1 122 ? -13.438 -15.562 -0.169 1 98.5 122 VAL A O 1
ATOM 922 N N . PHE A 1 123 ? -14.133 -14.984 1.918 1 98.06 123 PHE A N 1
ATOM 923 C CA . PHE A 1 123 ? -14.117 -16.359 2.412 1 98.06 123 PHE A CA 1
ATOM 924 C C . PHE A 1 123 ? -15.047 -17.234 1.589 1 98.06 123 PHE A C 1
ATOM 926 O O . PHE A 1 123 ? -14.711 -18.375 1.273 1 98.06 123 PHE A O 1
ATOM 933 N N . ALA A 1 124 ? -16.219 -16.719 1.272 1 97.62 124 ALA A N 1
ATOM 934 C CA . ALA A 1 124 ? -17.156 -17.469 0.452 1 97.62 124 ALA A CA 1
ATOM 935 C C . ALA A 1 124 ? -16.562 -17.812 -0.908 1 97.62 124 ALA A C 1
ATOM 937 O O . ALA A 1 124 ? -16.688 -18.938 -1.395 1 97.62 124 ALA A O 1
ATOM 938 N N . ALA A 1 125 ? -15.898 -16.859 -1.524 1 97.62 125 ALA A N 1
ATOM 939 C CA . ALA A 1 125 ? -15.258 -17.078 -2.814 1 97.62 125 ALA A CA 1
ATOM 940 C C . ALA A 1 125 ? -14.148 -18.125 -2.697 1 97.62 125 ALA A C 1
ATOM 942 O O . ALA A 1 125 ? -13.945 -18.938 -3.605 1 97.62 125 ALA A O 1
ATOM 943 N N . LEU A 1 126 ? -13.438 -18.156 -1.599 1 98.06 126 LEU A N 1
ATOM 944 C CA . LEU A 1 126 ? -12.273 -19.031 -1.403 1 98.06 126 LEU A CA 1
ATOM 945 C C . LEU A 1 126 ? -12.711 -20.453 -1.09 1 98.06 126 LEU A C 1
ATOM 947 O O . LEU A 1 126 ? -11.938 -21.391 -1.285 1 98.06 126 LEU A O 1
ATOM 951 N N . ARG A 1 127 ? -13.922 -20.609 -0.562 1 96.94 127 ARG A N 1
ATOM 952 C CA . ARG A 1 127 ? -14.445 -21.938 -0.258 1 96.94 127 ARG A CA 1
ATOM 953 C C . ARG A 1 127 ? -14.438 -22.828 -1.497 1 96.94 127 ARG A C 1
ATOM 955 O O . ARG A 1 127 ? -14.211 -24.031 -1.399 1 96.94 127 ARG A O 1
ATOM 962 N N . ALA A 1 128 ? -14.672 -22.188 -2.621 1 95.62 128 ALA A N 1
ATOM 963 C CA . ALA A 1 128 ? -14.719 -22.922 -3.881 1 95.62 128 ALA A CA 1
ATOM 964 C C . ALA A 1 128 ? -13.352 -23.531 -4.215 1 95.62 128 ALA A C 1
ATOM 966 O O . ALA A 1 128 ? -13.25 -24.422 -5.059 1 95.62 128 ALA A O 1
ATOM 967 N N . TYR A 1 129 ? -12.312 -23.047 -3.607 1 95.88 129 TYR A N 1
ATOM 968 C CA . TYR A 1 129 ? -10.969 -23.562 -3.805 1 95.88 129 TYR A CA 1
ATOM 969 C C . TYR A 1 129 ? -10.594 -24.562 -2.709 1 95.88 129 TYR A C 1
ATOM 971 O O . TYR A 1 129 ? -9.453 -25.016 -2.643 1 95.88 129 TYR A O 1
ATOM 979 N N . GLY A 1 130 ? -11.5 -24.766 -1.792 1 95.06 130 GLY A N 1
ATOM 980 C CA . GLY A 1 130 ? -11.234 -25.656 -0.665 1 95.06 130 GLY A CA 1
ATOM 981 C C . GLY A 1 130 ? -10.484 -24.969 0.462 1 95.06 130 GLY A C 1
ATOM 982 O O . GLY A 1 130 ? -9.93 -25.625 1.341 1 95.06 130 GLY A O 1
ATOM 983 N N . MET A 1 131 ? -10.398 -23.688 0.431 1 95.06 131 MET A N 1
ATOM 984 C CA . MET A 1 131 ? -9.711 -22.922 1.465 1 95.06 131 MET A CA 1
ATOM 985 C C . MET A 1 131 ? -10.672 -22.516 2.576 1 95.06 131 MET A C 1
ATOM 987 O O . MET A 1 131 ? -11.57 -21.703 2.359 1 95.06 131 MET A O 1
ATOM 991 N N . GLU A 1 132 ? -10.414 -23.078 3.734 1 94.88 132 GLU A N 1
ATOM 992 C CA . GLU A 1 132 ? -11.234 -22.766 4.902 1 94.88 132 GLU A CA 1
ATOM 993 C C . GLU A 1 132 ? -10.367 -22.422 6.105 1 94.88 132 GLU A C 1
ATOM 995 O O . GLU A 1 132 ? -9.156 -22.656 6.094 1 94.88 132 GLU A O 1
ATOM 1000 N N . ASP A 1 133 ? -10.93 -21.75 7.047 1 95.69 133 ASP A N 1
ATOM 1001 C CA . ASP A 1 133 ? -10.281 -21.406 8.305 1 95.69 133 ASP A CA 1
ATOM 1002 C C . ASP A 1 133 ? -8.945 -20.703 8.062 1 95.69 133 ASP A C 1
ATOM 1004 O O . ASP A 1 133 ? -8.875 -19.719 7.328 1 95.69 133 ASP A O 1
ATOM 1008 N N . ALA A 1 134 ? -7.863 -21.312 8.555 1 97.56 134 ALA A N 1
ATOM 1009 C CA . ALA A 1 134 ? -6.555 -20.672 8.469 1 97.56 134 ALA A CA 1
ATOM 1010 C C . ALA A 1 134 ? -6.152 -20.453 7.012 1 97.56 134 ALA A C 1
ATOM 1012 O O . ALA A 1 134 ? -5.594 -19.406 6.672 1 97.56 134 ALA A O 1
ATOM 1013 N N . ALA A 1 135 ? -6.43 -21.453 6.195 1 97.25 135 ALA A N 1
ATOM 1014 C CA . ALA A 1 135 ? -6.09 -21.328 4.781 1 97.25 135 ALA A CA 1
ATOM 1015 C C . ALA A 1 135 ? -6.809 -20.141 4.141 1 97.25 135 ALA A C 1
ATOM 1017 O O . ALA A 1 135 ? -6.227 -19.422 3.322 1 97.25 135 ALA A O 1
ATOM 1018 N N . ALA A 1 136 ? -8.07 -19.938 4.531 1 97.88 136 ALA A N 1
ATOM 1019 C CA . ALA A 1 136 ? -8.852 -18.812 4.008 1 97.88 136 ALA A CA 1
ATOM 1020 C C . ALA A 1 136 ? -8.273 -17.484 4.48 1 97.88 136 ALA A C 1
ATOM 1022 O O . ALA A 1 136 ? -8.242 -16.516 3.721 1 97.88 136 ALA A O 1
ATOM 1023 N N . VAL A 1 137 ? -7.832 -17.438 5.727 1 98.44 137 VAL A N 1
ATOM 1024 C CA . VAL A 1 137 ? -7.242 -16.219 6.281 1 98.44 137 VAL A CA 1
ATOM 1025 C C . VAL A 1 137 ? -5.977 -15.859 5.508 1 98.44 137 VAL A C 1
ATOM 1027 O O . VAL A 1 137 ? -5.809 -14.719 5.078 1 98.44 137 VAL A O 1
ATOM 1030 N N . HIS A 1 138 ? -5.078 -16.797 5.297 1 98.56 138 HIS A N 1
ATOM 1031 C CA . HIS A 1 138 ? -3.832 -16.562 4.582 1 98.56 138 HIS A CA 1
ATOM 1032 C C . HIS A 1 138 ? -4.098 -16.109 3.15 1 98.56 138 HIS A C 1
ATOM 1034 O O . HIS A 1 138 ? -3.492 -15.141 2.678 1 98.56 138 HIS A O 1
ATOM 1040 N N . ALA A 1 139 ? -5.016 -16.781 2.51 1 98.5 139 ALA A N 1
ATOM 1041 C CA . ALA A 1 139 ? -5.34 -16.438 1.129 1 98.5 139 ALA A CA 1
ATOM 1042 C C . ALA A 1 139 ? -5.938 -15.039 1.045 1 98.5 139 ALA A C 1
ATOM 1044 O O . ALA A 1 139 ? -5.621 -14.273 0.129 1 98.5 139 ALA A O 1
ATOM 1045 N N . THR A 1 140 ? -6.801 -14.719 1.986 1 98.62 140 THR A N 1
ATOM 1046 C CA . THR A 1 140 ? -7.422 -13.398 2.027 1 98.62 140 THR A CA 1
ATOM 1047 C C . THR A 1 140 ? -6.363 -12.312 2.213 1 98.62 140 THR A C 1
ATOM 1049 O O . THR A 1 140 ? -6.402 -11.281 1.538 1 98.62 140 THR A O 1
ATOM 1052 N N . ARG A 1 141 ? -5.438 -12.516 3.113 1 98.69 141 ARG A N 1
ATOM 1053 C CA . ARG A 1 141 ? -4.359 -11.555 3.346 1 98.69 141 ARG A CA 1
ATOM 1054 C C . ARG A 1 141 ? -3.533 -11.344 2.084 1 98.69 141 ARG A C 1
ATOM 1056 O O . ARG A 1 141 ? -3.18 -10.211 1.75 1 98.69 141 ARG A O 1
ATOM 1063 N N . CYS A 1 142 ? -3.205 -12.422 1.366 1 98.81 142 CYS A N 1
ATOM 1064 C CA . CYS A 1 142 ? -2.422 -12.336 0.139 1 98.81 142 CYS A CA 1
ATOM 1065 C C . CYS A 1 142 ? -3.189 -11.586 -0.943 1 98.81 142 CYS A C 1
ATOM 1067 O O . CYS A 1 142 ? -2.635 -10.711 -1.61 1 98.81 142 CYS A O 1
ATOM 1069 N N . LEU A 1 143 ? -4.445 -11.945 -1.101 1 98.75 143 LEU A N 1
ATOM 1070 C CA . LEU A 1 143 ? -5.316 -11.273 -2.059 1 98.75 143 LEU A CA 1
ATOM 1071 C C . LEU A 1 143 ? -5.41 -9.781 -1.752 1 98.75 143 LEU A C 1
ATOM 1073 O O . LEU A 1 143 ? -5.246 -8.945 -2.646 1 98.75 143 LEU A O 1
ATOM 1077 N N . ARG A 1 144 ? -5.645 -9.43 -0.525 1 98.62 144 ARG A N 1
ATOM 1078 C CA . ARG A 1 144 ? -5.75 -8.031 -0.108 1 98.62 144 ARG A CA 1
ATOM 1079 C C . ARG A 1 144 ? -4.438 -7.293 -0.337 1 98.62 144 ARG A C 1
ATOM 1081 O O . ARG A 1 144 ? -4.438 -6.152 -0.806 1 98.62 144 ARG A O 1
ATOM 1088 N N . ALA A 1 145 ? -3.326 -7.938 0.046 1 98.81 145 ALA A N 1
ATOM 1089 C CA . ALA A 1 145 ? -2.016 -7.316 -0.137 1 98.81 145 ALA A CA 1
ATOM 1090 C C . ALA A 1 145 ? -1.766 -6.984 -1.604 1 98.81 145 ALA A C 1
ATOM 1092 O O . ALA A 1 145 ? -1.339 -5.875 -1.933 1 98.81 145 ALA A O 1
ATOM 1093 N N . ALA A 1 146 ? -2.037 -7.914 -2.488 1 98.81 146 ALA A N 1
ATOM 1094 C CA . ALA A 1 146 ? -1.823 -7.723 -3.92 1 98.81 146 ALA A CA 1
ATOM 1095 C C . ALA A 1 146 ? -2.693 -6.594 -4.461 1 98.81 146 ALA A C 1
ATOM 1097 O O . ALA A 1 146 ? -2.209 -5.719 -5.18 1 98.81 146 ALA A O 1
ATOM 1098 N N . LEU A 1 147 ? -3.949 -6.578 -4.07 1 98.69 147 LEU A N 1
ATOM 1099 C CA . LEU A 1 147 ? -4.91 -5.582 -4.531 1 98.69 147 LEU A CA 1
ATOM 1100 C C . LEU A 1 147 ? -4.57 -4.203 -3.984 1 98.69 147 LEU A C 1
ATOM 1102 O O . LEU A 1 147 ? -4.512 -3.229 -4.738 1 98.69 147 LEU A O 1
ATOM 1106 N N . HIS A 1 148 ? -4.398 -4.203 -2.717 1 98.69 148 HIS A N 1
ATOM 1107 C CA . HIS A 1 148 ? -4.07 -2.943 -2.059 1 98.69 148 HIS A CA 1
ATOM 1108 C C . HIS A 1 148 ? -2.779 -2.35 -2.617 1 98.69 148 HIS A C 1
ATOM 1110 O O . HIS A 1 148 ? -2.729 -1.162 -2.943 1 98.69 148 HIS A O 1
ATOM 1116 N N . GLY A 1 149 ? -1.763 -3.225 -2.717 1 98.81 149 GLY A N 1
ATOM 1117 C CA . GLY A 1 149 ? -0.497 -2.76 -3.264 1 98.81 149 GLY A CA 1
ATOM 1118 C C . GLY A 1 149 ? -0.625 -2.186 -4.66 1 98.81 149 GLY A C 1
ATOM 1119 O O . GLY A 1 149 ? -0.078 -1.119 -4.953 1 98.81 149 GLY A O 1
ATOM 1120 N N . PHE A 1 150 ? -1.309 -2.832 -5.543 1 98.88 150 PHE A N 1
ATOM 1121 C CA . PHE A 1 150 ? -1.495 -2.35 -6.906 1 98.88 150 PHE A CA 1
ATOM 1122 C C . PHE A 1 150 ? -2.252 -1.026 -6.91 1 98.88 150 PHE A C 1
ATOM 1124 O O . PHE A 1 150 ? -1.858 -0.084 -7.602 1 98.88 150 PHE A O 1
ATOM 1131 N N . ALA A 1 151 ? -3.293 -0.958 -6.141 1 98.56 151 ALA A N 1
ATOM 1132 C CA . ALA A 1 151 ? -4.145 0.229 -6.113 1 98.56 151 ALA A CA 1
ATOM 1133 C C . ALA A 1 151 ? -3.369 1.448 -5.621 1 98.56 151 ALA A C 1
ATOM 1135 O O . ALA A 1 151 ? -3.461 2.529 -6.211 1 98.56 151 ALA A O 1
ATOM 1136 N N . VAL A 1 152 ? -2.615 1.266 -4.566 1 98 152 VAL A N 1
ATOM 1137 C CA . VAL A 1 152 ? -1.933 2.416 -3.984 1 98 152 VAL A CA 1
ATOM 1138 C C . VAL A 1 152 ? -0.773 2.838 -4.883 1 98 152 VAL A C 1
ATOM 1140 O O . VAL A 1 152 ? -0.541 4.031 -5.09 1 98 152 VAL A O 1
ATOM 1143 N N . LEU A 1 153 ? -0.008 1.893 -5.426 1 98.38 153 LE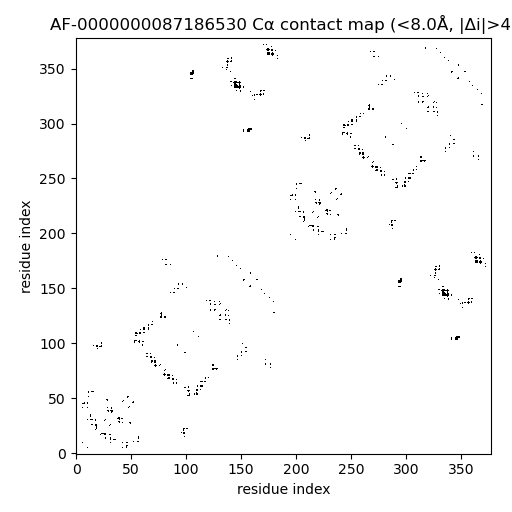U A N 1
ATOM 1144 C CA . LEU A 1 153 ? 1.071 2.23 -6.344 1 98.38 153 LEU A CA 1
ATOM 1145 C C . LEU A 1 153 ? 0.527 2.928 -7.586 1 98.38 153 LEU A C 1
ATOM 1147 O O . LEU A 1 153 ? 1.108 3.908 -8.062 1 98.38 153 LEU A O 1
ATOM 1151 N N . GLU A 1 154 ? -0.567 2.439 -8.109 1 98.44 154 GLU A N 1
ATOM 1152 C CA . GLU A 1 154 ? -1.197 3.049 -9.281 1 98.44 154 GLU A CA 1
ATOM 1153 C C . GLU A 1 154 ? -1.658 4.473 -8.977 1 98.44 154 GLU A C 1
ATOM 1155 O O . GLU A 1 154 ? -1.4 5.395 -9.75 1 98.44 154 GLU A O 1
ATOM 1160 N N . ALA A 1 155 ? -2.271 4.645 -7.883 1 96.31 155 ALA A N 1
ATOM 1161 C CA . ALA A 1 155 ? -2.773 5.957 -7.488 1 96.31 155 ALA A CA 1
ATOM 1162 C C . ALA A 1 155 ? -1.629 6.949 -7.297 1 96.31 155 ALA A C 1
ATOM 1164 O O . ALA A 1 155 ? -1.784 8.141 -7.551 1 96.31 155 ALA A O 1
ATOM 1165 N N . GLU A 1 156 ? -0.497 6.488 -6.883 1 95.25 156 GLU A N 1
ATOM 1166 C CA . GLU A 1 156 ? 0.662 7.332 -6.609 1 95.25 156 GLU A CA 1
ATOM 1167 C C . GLU A 1 156 ? 1.473 7.582 -7.879 1 95.25 156 GLU A C 1
ATOM 1169 O O . GLU A 1 156 ? 2.492 8.273 -7.848 1 95.25 156 GLU A O 1
ATOM 1174 N N . GLY A 1 157 ? 1.034 7 -8.984 1 96.69 157 GLY A N 1
ATOM 1175 C CA . GLY A 1 157 ? 1.781 7.152 -10.227 1 96.69 157 GLY A CA 1
ATOM 1176 C C . GLY A 1 157 ? 3.113 6.43 -10.211 1 96.69 157 GLY A C 1
ATOM 1177 O O . GLY A 1 157 ? 4.082 6.883 -10.828 1 96.69 157 GLY A O 1
ATOM 1178 N N . ALA A 1 158 ? 3.146 5.316 -9.531 1 97.56 158 ALA A N 1
ATOM 1179 C CA . ALA A 1 158 ? 4.406 4.621 -9.281 1 97.56 158 ALA A CA 1
ATOM 1180 C C . ALA A 1 158 ? 4.77 3.711 -10.445 1 97.56 158 ALA A C 1
ATOM 1182 O O . ALA A 1 158 ? 5.902 3.229 -10.539 1 97.56 158 ALA A O 1
ATOM 1183 N N . PHE A 1 159 ? 3.824 3.41 -11.289 1 97.69 159 PHE A N 1
ATOM 1184 C CA . PHE A 1 159 ? 4.086 2.609 -12.477 1 97.69 159 PHE A CA 1
ATOM 1185 C C . PHE A 1 159 ? 4.543 3.492 -13.633 1 97.69 159 PHE A C 1
ATOM 1187 O O . PHE A 1 159 ? 3.73 3.906 -14.461 1 97.69 159 PHE A O 1
ATOM 1194 N N . GLY A 1 160 ? 5.816 3.68 -13.82 1 94.94 160 GLY A N 1
ATOM 1195 C CA . GLY A 1 160 ? 6.355 4.711 -14.695 1 94.94 160 GLY A CA 1
ATOM 1196 C C . GLY A 1 160 ? 6.734 4.195 -16.062 1 94.94 160 GLY A C 1
ATOM 1197 O O . GLY A 1 160 ? 7.059 4.977 -16.969 1 94.94 160 GLY A O 1
ATOM 1198 N N . LEU A 1 161 ? 6.754 2.865 -16.266 1 95.62 161 LEU A N 1
ATOM 1199 C CA . LEU A 1 161 ? 7.109 2.299 -17.562 1 95.62 161 LEU A CA 1
ATOM 1200 C C . LEU A 1 161 ? 5.914 2.303 -18.5 1 95.62 161 LEU A C 1
ATOM 1202 O O . LEU A 1 161 ? 4.766 2.283 -18.047 1 95.62 161 LEU A O 1
ATOM 1206 N N . PRO A 1 162 ? 6.102 2.314 -19.766 1 96.38 162 PRO A N 1
ATOM 1207 C CA . PRO A 1 162 ? 5.062 2.672 -20.734 1 96.38 162 PRO A CA 1
ATOM 1208 C C . PRO A 1 162 ? 4.074 1.537 -20.984 1 96.38 162 PRO A C 1
ATOM 1210 O O . PRO A 1 162 ? 3.033 1.749 -21.609 1 96.38 162 PRO A O 1
ATOM 1213 N N . GLU A 1 163 ? 4.359 0.302 -20.562 1 97.94 163 GLU A N 1
ATOM 1214 C CA . GLU A 1 163 ? 3.467 -0.824 -20.812 1 97.94 163 GLU A CA 1
ATOM 1215 C C . GLU A 1 163 ? 2.09 -0.582 -20.203 1 97.94 163 GLU A C 1
ATOM 1217 O O . GLU A 1 163 ? 1.971 0.079 -19.172 1 97.94 163 GLU A O 1
ATOM 1222 N N . ARG A 1 164 ? 1.12 -1.171 -20.812 1 97.81 164 ARG A N 1
ATOM 1223 C CA . ARG A 1 164 ? -0.262 -0.932 -20.406 1 97.81 164 ARG A CA 1
ATOM 1224 C C . ARG A 1 164 ? -0.544 -1.532 -19.031 1 97.81 164 ARG A C 1
ATOM 1226 O O . ARG A 1 164 ? -0.322 -2.725 -18.812 1 97.81 164 ARG A O 1
ATOM 1233 N N . LEU A 1 165 ? -1.115 -0.736 -18.141 1 98.56 165 LEU A N 1
ATOM 1234 C CA . LEU A 1 165 ? -1.374 -1.166 -16.766 1 98.56 165 LEU A CA 1
ATOM 1235 C C . LEU A 1 165 ? -2.445 -2.25 -16.734 1 98.56 165 LEU A C 1
ATOM 1237 O O . LEU A 1 165 ? -2.42 -3.125 -15.867 1 98.56 165 LEU A O 1
ATOM 1241 N N . GLU A 1 166 ? -3.432 -2.17 -17.641 1 98.44 166 GLU A N 1
ATOM 1242 C CA . GLU A 1 166 ? -4.484 -3.18 -17.734 1 98.44 166 GLU A CA 1
ATOM 1243 C C . GLU A 1 166 ? -3.895 -4.578 -17.891 1 98.44 166 GLU A C 1
ATOM 1245 O O . GLU A 1 166 ? -4.41 -5.543 -17.328 1 98.44 166 GLU A O 1
ATOM 1250 N N . GLU A 1 167 ? -2.863 -4.68 -18.641 1 98.19 167 GLU A N 1
ATOM 1251 C CA . GLU A 1 167 ? -2.215 -5.973 -18.844 1 98.19 167 GLU A CA 1
ATOM 1252 C C . GLU A 1 167 ? -1.503 -6.438 -17.578 1 98.19 167 GLU A C 1
ATOM 1254 O O . GLU A 1 167 ? -1.472 -7.633 -17.281 1 98.19 167 GLU A O 1
ATOM 1259 N N . SER A 1 168 ? -0.872 -5.484 -16.859 1 98.62 168 SER A N 1
ATOM 1260 C CA . SER A 1 168 ? -0.262 -5.828 -15.578 1 98.62 168 SER A CA 1
ATOM 1261 C C . SER A 1 168 ? -1.304 -6.352 -14.594 1 98.62 168 SER A C 1
ATOM 1263 O O . SER A 1 168 ? -1.062 -7.332 -13.891 1 98.62 168 SER A O 1
ATOM 1265 N N . PHE A 1 169 ? -2.455 -5.699 -14.609 1 98.88 169 PHE A N 1
ATOM 1266 C CA . PHE A 1 169 ? -3.48 -6.113 -13.664 1 98.88 169 PHE A CA 1
ATOM 1267 C C . PHE A 1 169 ? -4.059 -7.469 -14.047 1 98.88 169 PHE A C 1
ATOM 1269 O O . PHE A 1 169 ? -4.375 -8.281 -13.18 1 98.88 169 PHE A O 1
ATOM 1276 N N . GLU A 1 170 ? -4.242 -7.719 -15.328 1 98.5 170 GLU A N 1
ATOM 1277 C CA . GLU A 1 170 ? -4.68 -9.039 -15.773 1 98.5 170 GLU A CA 1
ATOM 1278 C C . GLU A 1 170 ? -3.697 -10.125 -15.344 1 98.5 170 GLU A C 1
ATOM 1280 O O . GLU A 1 170 ? -4.105 -11.227 -14.961 1 98.5 170 GLU A O 1
ATOM 1285 N N . LEU A 1 171 ? -2.432 -9.812 -15.43 1 98.12 171 LEU A N 1
ATOM 1286 C CA . LEU A 1 171 ? -1.433 -10.766 -14.953 1 98.12 171 LEU A CA 1
ATOM 1287 C C . LEU A 1 171 ? -1.555 -10.969 -13.445 1 98.12 171 LEU A C 1
ATOM 1289 O O . LEU A 1 171 ? -1.392 -12.094 -12.961 1 98.12 171 LEU A O 1
ATOM 1293 N N . LEU A 1 172 ? -1.786 -9.93 -12.695 1 98.75 172 LEU A N 1
ATOM 1294 C CA . LEU A 1 172 ? -1.97 -10.047 -11.25 1 98.75 172 LEU A CA 1
ATOM 1295 C C . LEU A 1 172 ? -3.139 -10.969 -10.922 1 98.75 172 LEU A C 1
ATOM 1297 O O . LEU A 1 172 ? -3.035 -11.812 -10.031 1 98.75 172 LEU A O 1
ATOM 1301 N N . ILE A 1 173 ? -4.27 -10.789 -11.656 1 98.69 173 ILE A N 1
ATOM 1302 C CA . ILE A 1 173 ? -5.426 -11.656 -11.484 1 98.69 173 ILE A CA 1
ATOM 1303 C C . ILE A 1 173 ? -5.027 -13.109 -11.758 1 98.69 173 ILE A C 1
ATOM 1305 O O . ILE A 1 173 ? -5.348 -14 -10.969 1 98.69 173 ILE A O 1
ATOM 1309 N N . HIS A 1 174 ? -4.332 -13.32 -12.828 1 97.62 174 HIS A N 1
ATOM 1310 C CA . HIS A 1 174 ? -3.854 -14.648 -13.188 1 97.62 174 HIS A CA 1
ATOM 1311 C C . HIS A 1 174 ? -2.986 -15.234 -12.078 1 97.62 174 HIS A C 1
ATOM 1313 O O . HIS A 1 174 ? -3.143 -16.406 -11.719 1 97.62 174 HIS A O 1
ATOM 1319 N N . MET A 1 175 ? -2.086 -14.469 -11.539 1 97.5 175 MET A N 1
ATOM 1320 C CA . MET A 1 175 ? -1.177 -14.93 -10.492 1 97.5 175 MET A CA 1
ATOM 1321 C C . MET A 1 175 ? -1.948 -15.344 -9.25 1 97.5 175 MET A C 1
ATOM 1323 O O . MET A 1 175 ? -1.654 -16.391 -8.656 1 97.5 175 MET A O 1
ATOM 1327 N N . VAL A 1 176 ? -2.916 -14.5 -8.867 1 98.31 176 VAL A N 1
ATOM 1328 C CA . VAL A 1 176 ? -3.727 -14.812 -7.695 1 98.31 176 VAL A CA 1
ATOM 1329 C C . VAL A 1 176 ? -4.477 -16.125 -7.918 1 98.31 176 VAL A C 1
ATOM 1331 O O . VAL A 1 176 ? -4.402 -17.047 -7.094 1 98.31 176 VAL A O 1
ATOM 1334 N N . ILE A 1 177 ? -5.152 -16.25 -9.047 1 97.62 177 ILE A N 1
ATOM 1335 C CA . ILE A 1 177 ? -5.98 -17.406 -9.336 1 97.62 177 ILE A CA 1
ATOM 1336 C C . ILE A 1 177 ? -5.105 -18.656 -9.453 1 97.62 177 ILE A C 1
ATOM 1338 O O . ILE A 1 177 ? -5.434 -19.703 -8.906 1 97.62 177 ILE A O 1
ATOM 1342 N N . SER A 1 178 ? -3.953 -18.547 -10.164 1 95.75 178 SER A N 1
ATOM 1343 C CA . SER A 1 178 ? -3.027 -19.672 -10.281 1 95.75 178 SER A CA 1
ATOM 1344 C C . SER A 1 178 ? -2.514 -20.109 -8.914 1 95.75 178 SER A C 1
ATOM 1346 O O . SER A 1 178 ? -2.383 -21.312 -8.648 1 95.75 178 SER A O 1
ATOM 1348 N N . GLY A 1 179 ? -2.176 -19.141 -8.078 1 95.44 179 GLY A N 1
ATOM 1349 C CA . GLY A 1 179 ? -1.713 -19.438 -6.73 1 95.44 179 GLY A CA 1
ATOM 1350 C C . GLY A 1 179 ? -2.748 -20.156 -5.891 1 95.44 179 GLY A C 1
ATOM 1351 O O . GLY A 1 179 ? -2.404 -21.016 -5.074 1 95.44 179 GLY A O 1
ATOM 1352 N N . LEU A 1 180 ? -3.996 -19.812 -6.039 1 95.12 180 LEU A N 1
ATOM 1353 C CA . LEU A 1 180 ? -5.082 -20.438 -5.297 1 95.12 180 LEU A CA 1
ATOM 1354 C C . LEU A 1 180 ? -5.312 -21.859 -5.781 1 95.12 180 LEU A C 1
ATOM 1356 O O . LEU A 1 180 ? -5.703 -22.734 -5 1 95.12 180 LEU A O 1
ATOM 1360 N N . ARG A 1 181 ? -5.016 -22.125 -7.012 1 92.25 181 ARG A N 1
ATOM 1361 C CA . ARG A 1 181 ? -5.301 -23.422 -7.625 1 92.25 181 ARG A CA 1
ATOM 1362 C C . ARG A 1 181 ? -4.141 -24.391 -7.43 1 92.25 181 ARG A C 1
ATOM 1364 O O . ARG A 1 181 ? -4.324 -25.609 -7.469 1 92.25 181 ARG A O 1
ATOM 1371 N N . THR A 1 182 ? -2.98 -23.828 -7.293 1 87.31 182 THR A N 1
ATOM 1372 C CA . THR A 1 182 ? -1.79 -24.672 -7.207 1 87.31 182 THR A CA 1
ATOM 1373 C C . THR A 1 182 ? -1.52 -25.078 -5.762 1 87.31 182 THR A C 1
ATOM 1375 O O . THR A 1 182 ? -1.294 -24.234 -4.902 1 87.31 182 THR A O 1
ATOM 1378 N N . PRO A 1 183 ? -1.581 -26.359 -5.461 1 83.44 183 PRO A N 1
ATOM 1379 C CA . PRO A 1 183 ? -1.282 -26.797 -4.094 1 83.44 183 PRO A CA 1
ATOM 1380 C C . PRO A 1 183 ? 0.136 -26.438 -3.656 1 83.44 183 PRO A C 1
ATOM 1382 O O . PRO A 1 183 ? 1.063 -26.469 -4.469 1 83.44 183 PRO A O 1
ATOM 1385 N N . ARG A 1 184 ? 0.245 -26.031 -2.398 1 81.56 184 ARG A N 1
ATOM 1386 C CA . ARG A 1 184 ? 1.56 -25.688 -1.863 1 81.56 184 ARG A CA 1
ATOM 1387 C C . ARG A 1 184 ? 2.4 -26.938 -1.642 1 81.56 184 ARG A C 1
ATOM 1389 O O . ARG A 1 184 ? 1.886 -27.969 -1.198 1 81.56 184 ARG A O 1
ATOM 1396 N N . ARG A 1 185 ? 3.619 -26.891 -2.25 1 64.31 185 ARG A N 1
ATOM 1397 C CA . ARG A 1 185 ? 4.5 -28.016 -1.974 1 64.31 185 ARG A CA 1
ATOM 1398 C C . ARG A 1 185 ? 4.98 -28 -0.526 1 64.31 185 ARG A C 1
ATOM 1400 O O . ARG A 1 185 ? 5.383 -26.953 -0.015 1 64.31 185 ARG A O 1
ATOM 1407 N N . PRO A 1 186 ? 4.715 -29.078 0.227 1 58.59 186 PRO A N 1
ATOM 1408 C CA . PRO A 1 186 ? 5.25 -29.141 1.589 1 58.59 186 PRO A CA 1
ATOM 1409 C C . PRO A 1 186 ? 6.734 -28.781 1.657 1 58.59 186 PRO A C 1
ATOM 1411 O O . PRO A 1 186 ? 7.469 -28.984 0.688 1 58.59 186 PRO A O 1
ATOM 1414 N N . PRO A 1 187 ? 7.129 -27.781 2.557 1 50.75 187 PRO A N 1
ATOM 1415 C CA . PRO A 1 187 ? 8.578 -27.609 2.68 1 50.75 187 PRO A CA 1
ATOM 1416 C C . PRO A 1 187 ? 9.336 -28.938 2.701 1 50.75 187 PRO A C 1
ATOM 1418 O O . PRO A 1 187 ? 8.812 -29.938 3.195 1 50.75 187 PRO A O 1
ATOM 1421 N N . GLY A 1 188 ? 9.961 -29.266 1.612 1 36.19 188 GLY A N 1
ATOM 1422 C CA . GLY A 1 188 ? 10.75 -30.484 1.665 1 36.19 188 GLY A CA 1
ATOM 1423 C C . GLY A 1 188 ? 11.406 -30.719 3.014 1 36.19 188 GLY A C 1
ATOM 1424 O O . GLY A 1 188 ? 11.914 -29.781 3.631 1 36.19 188 GLY A O 1
ATOM 1425 N N . ARG A 1 189 ? 11.016 -31.828 3.74 1 36.16 189 ARG A N 1
ATOM 1426 C CA . ARG A 1 189 ? 11.891 -32.406 4.758 1 36.16 189 ARG A CA 1
ATOM 1427 C C . ARG A 1 189 ? 13.273 -32.719 4.184 1 36.16 189 ARG A C 1
ATOM 1429 O O . ARG A 1 189 ? 13.391 -33.125 3.029 1 36.16 189 ARG A O 1
ATOM 1436 N N . MET B 1 1 ? 33.344 18.891 20.062 1 38.66 1 MET B N 1
ATOM 1437 C CA . MET B 1 1 ? 33.469 18.125 18.828 1 38.66 1 MET B CA 1
ATOM 1438 C C . MET B 1 1 ? 33.062 18.969 17.625 1 38.66 1 MET B C 1
ATOM 1440 O O . MET B 1 1 ? 32.094 19.719 17.672 1 38.66 1 MET B O 1
ATOM 1444 N N . PRO B 1 2 ? 33.938 19.312 16.766 1 47.25 2 PRO B N 1
ATOM 1445 C CA . PRO B 1 2 ? 33.625 20.281 15.719 1 47.25 2 PRO B CA 1
ATOM 1446 C C . PRO B 1 2 ? 32.281 20.031 15.07 1 47.25 2 PRO B C 1
ATOM 1448 O O . PRO B 1 2 ? 31.812 18.891 14.984 1 47.25 2 PRO B O 1
ATOM 1451 N N . ARG B 1 3 ? 31.391 21.047 15.172 1 55.69 3 ARG B N 1
ATOM 1452 C CA . ARG B 1 3 ? 30.078 21.016 14.508 1 55.69 3 ARG B CA 1
ATOM 1453 C C . ARG B 1 3 ? 30.203 20.406 13.117 1 55.69 3 ARG B C 1
ATOM 1455 O O . ARG B 1 3 ? 30.953 20.891 12.273 1 55.69 3 ARG B O 1
ATOM 1462 N N . ALA B 1 4 ? 30.094 19.125 12.875 1 56.84 4 ALA B N 1
ATOM 1463 C CA . ALA B 1 4 ? 30.156 18.516 11.555 1 56.84 4 ALA B CA 1
ATOM 1464 C C . ALA B 1 4 ? 29.578 19.422 10.484 1 56.84 4 ALA B C 1
ATOM 1466 O O . ALA B 1 4 ? 28.5 20.016 10.688 1 56.84 4 ALA B O 1
ATOM 1467 N N . ALA B 1 5 ? 30.375 19.828 9.492 1 75.06 5 ALA B N 1
ATOM 1468 C CA . ALA B 1 5 ? 29.984 20.688 8.375 1 75.06 5 ALA B CA 1
ATOM 1469 C C . ALA B 1 5 ? 28.703 20.188 7.73 1 75.06 5 ALA B C 1
ATOM 1471 O O . ALA B 1 5 ? 28.578 19 7.422 1 75.06 5 ALA B O 1
ATOM 1472 N N . LEU B 1 6 ? 27.594 20.984 7.816 1 87.94 6 LEU B N 1
ATOM 1473 C CA . LEU B 1 6 ? 26.312 20.641 7.207 1 87.94 6 LEU B CA 1
ATOM 1474 C C . LEU B 1 6 ? 26.453 20.438 5.703 1 87.94 6 LEU B C 1
ATOM 1476 O O . LEU B 1 6 ? 27.172 21.188 5.039 1 87.94 6 LEU B O 1
ATOM 1480 N N . SER B 1 7 ? 26.141 19.297 5.254 1 93.31 7 SER B N 1
ATOM 1481 C CA . SER B 1 7 ? 26.031 18.906 3.852 1 93.31 7 SER B CA 1
ATOM 1482 C C . SER B 1 7 ? 24.672 18.266 3.561 1 93.31 7 SER B C 1
ATOM 1484 O O . SER B 1 7 ? 23.938 17.922 4.484 1 93.31 7 SER B O 1
ATOM 1486 N N . PRO B 1 8 ? 24.359 18.188 2.314 1 94.19 8 PRO B N 1
ATOM 1487 C CA . PRO B 1 8 ? 23.109 17.484 1.999 1 94.19 8 PRO B CA 1
ATOM 1488 C C . PRO B 1 8 ? 23.078 16.078 2.574 1 94.19 8 PRO B C 1
ATOM 1490 O O . PRO B 1 8 ? 22.047 15.641 3.1 1 94.19 8 PRO B O 1
ATOM 1493 N N . GLY B 1 9 ? 24.188 15.391 2.479 1 96.69 9 GLY B N 1
ATOM 1494 C CA . GLY B 1 9 ? 24.281 14.047 3.039 1 96.69 9 GLY B CA 1
ATOM 1495 C C . GLY B 1 9 ? 24.078 14.016 4.543 1 96.69 9 GLY B C 1
ATOM 1496 O O . GLY B 1 9 ? 23.375 13.148 5.059 1 96.69 9 GLY B O 1
ATOM 1497 N N . ALA B 1 10 ? 24.672 14.945 5.219 1 96.94 10 ALA B N 1
ATOM 1498 C CA . ALA B 1 10 ? 24.516 15.031 6.672 1 96.94 10 ALA B CA 1
ATOM 1499 C C . ALA B 1 10 ? 23.062 15.336 7.051 1 96.94 10 ALA B C 1
ATOM 1501 O O . ALA B 1 10 ? 22.547 14.781 8.023 1 96.94 10 ALA B O 1
ATOM 1502 N N . VAL B 1 11 ? 22.484 16.234 6.281 1 97.69 11 VAL B N 1
ATOM 1503 C CA . VAL B 1 11 ? 21.078 16.578 6.508 1 97.69 11 VAL B CA 1
ATOM 1504 C C . VAL B 1 11 ? 20.203 15.344 6.348 1 97.69 11 VAL B C 1
ATOM 1506 O O . VAL B 1 11 ? 19.328 15.086 7.168 1 97.69 11 VAL B O 1
ATOM 1509 N N . VAL B 1 12 ? 20.484 14.555 5.352 1 98.19 12 VAL B N 1
ATOM 1510 C CA . VAL B 1 12 ? 19.719 13.336 5.094 1 98.19 12 VAL B CA 1
ATOM 1511 C C . VAL B 1 12 ? 19.922 12.344 6.242 1 98.19 12 VAL B C 1
ATOM 1513 O O . VAL B 1 12 ? 18.969 11.711 6.703 1 98.19 12 VAL B O 1
ATOM 1516 N N . ASP B 1 13 ? 21.156 12.234 6.738 1 98.25 13 ASP B N 1
ATOM 1517 C CA . ASP B 1 13 ? 21.438 11.344 7.859 1 98.25 13 ASP B CA 1
ATOM 1518 C C . ASP B 1 13 ? 20.625 11.727 9.094 1 98.25 13 ASP B C 1
ATOM 1520 O O . ASP B 1 13 ? 20.047 10.867 9.758 1 98.25 13 ASP B O 1
ATOM 1524 N N . LEU B 1 14 ? 20.609 12.961 9.352 1 98.31 14 LEU B N 1
ATOM 1525 C CA . LEU B 1 14 ? 19.859 13.469 10.492 1 98.31 14 LEU B CA 1
ATOM 1526 C C . LEU B 1 14 ? 18.359 13.227 10.32 1 98.31 14 LEU B C 1
ATOM 1528 O O . LEU B 1 14 ? 17.688 12.828 11.258 1 98.31 14 LEU B O 1
ATOM 1532 N N . ALA B 1 15 ? 17.875 13.492 9.133 1 98.62 15 ALA B N 1
ATOM 1533 C CA . ALA B 1 15 ? 16.469 13.289 8.828 1 98.62 15 ALA B CA 1
ATOM 1534 C C . ALA B 1 15 ? 16.062 11.828 9 1 98.62 15 ALA B C 1
ATOM 1536 O O . ALA B 1 15 ? 15.031 11.531 9.594 1 98.62 15 ALA B O 1
ATOM 1537 N N . LEU B 1 16 ? 16.906 10.93 8.484 1 98.56 16 LEU B N 1
ATOM 1538 C CA . LEU B 1 16 ? 16.641 9.5 8.609 1 98.56 16 LEU B CA 1
ATOM 1539 C C . LEU B 1 16 ? 16.641 9.078 10.078 1 98.56 16 LEU B C 1
ATOM 1541 O O . LEU B 1 16 ? 15.82 8.258 10.492 1 98.56 16 LEU B O 1
ATOM 1545 N N . ALA B 1 17 ? 17.516 9.633 10.867 1 98.25 17 ALA B N 1
ATOM 1546 C CA . ALA B 1 17 ? 17.562 9.336 12.297 1 98.25 17 ALA B CA 1
ATOM 1547 C C . ALA B 1 17 ? 16.266 9.781 12.984 1 98.25 17 ALA B C 1
ATOM 1549 O O . ALA B 1 17 ? 15.734 9.07 13.836 1 98.25 17 ALA B O 1
ATOM 1550 N N . ILE B 1 18 ? 15.797 10.938 12.648 1 98.25 18 ILE B N 1
ATOM 1551 C CA . ILE B 1 18 ? 14.562 11.469 13.203 1 98.25 18 ILE B CA 1
ATOM 1552 C C . ILE B 1 18 ? 13.406 10.531 12.867 1 98.25 18 ILE B C 1
ATOM 1554 O O . ILE B 1 18 ? 12.594 10.203 13.742 1 98.25 18 ILE B O 1
ATOM 1558 N N . VAL B 1 19 ? 13.375 10.047 11.641 1 98.12 19 VAL B N 1
ATOM 1559 C CA . VAL B 1 19 ? 12.312 9.156 11.18 1 98.12 19 VAL B CA 1
ATOM 1560 C C . VAL B 1 19 ? 12.414 7.816 11.914 1 98.12 19 VAL B C 1
ATOM 1562 O O . VAL B 1 19 ? 11.398 7.281 12.375 1 98.12 19 VAL B O 1
ATOM 1565 N N . ASP B 1 20 ? 13.594 7.359 12.078 1 97.56 20 ASP B N 1
ATOM 1566 C CA . ASP B 1 20 ? 13.812 6.074 12.734 1 97.56 20 ASP B CA 1
ATOM 1567 C C . ASP B 1 20 ? 13.398 6.129 14.203 1 97.56 20 ASP B C 1
ATOM 1569 O O . ASP B 1 20 ? 12.844 5.168 14.734 1 97.56 20 ASP B O 1
ATOM 1573 N N . GLU B 1 21 ? 13.68 7.207 14.906 1 96.12 21 GLU B N 1
ATOM 1574 C CA . GLU B 1 21 ? 13.422 7.371 16.328 1 96.12 21 GLU B CA 1
ATOM 1575 C C . GLU B 1 21 ? 11.953 7.691 16.594 1 96.12 21 GLU B C 1
ATOM 1577 O O . GLU B 1 21 ? 11.438 7.434 17.688 1 96.12 21 GLU B O 1
ATOM 1582 N N . GLY B 1 22 ? 11.352 8.242 15.656 1 93.12 22 GLY B N 1
ATOM 1583 C CA . GLY B 1 22 ? 9.953 8.625 15.758 1 93.12 22 GLY B CA 1
ATOM 1584 C C . GLY B 1 22 ? 9.078 7.961 14.711 1 93.12 22 GLY B C 1
ATOM 1585 O O . GLY B 1 22 ? 9.07 6.734 14.594 1 93.12 22 GLY B O 1
ATOM 1586 N N . SER B 1 23 ? 8.367 8.828 13.961 1 93.94 23 SER B N 1
ATOM 1587 C CA . SER B 1 23 ? 7.52 8.477 12.82 1 93.94 23 SER B CA 1
ATOM 1588 C C . SER B 1 23 ? 7.734 9.438 11.656 1 93.94 23 SER B C 1
ATOM 1590 O O . SER B 1 23 ? 8.391 10.469 11.812 1 93.94 23 SER B O 1
ATOM 1592 N N . PRO B 1 24 ? 7.246 9.07 10.555 1 95.19 24 PRO B N 1
ATOM 1593 C CA . PRO B 1 24 ? 7.309 10.016 9.438 1 95.19 24 PRO B CA 1
ATOM 1594 C C . PRO B 1 24 ? 6.781 11.398 9.805 1 95.19 24 PRO B C 1
ATOM 1596 O O . PRO B 1 24 ? 7.285 12.414 9.305 1 95.19 24 PRO B O 1
ATOM 1599 N N . ALA B 1 25 ? 5.875 11.492 10.711 1 92.06 25 ALA B N 1
ATOM 1600 C CA . ALA B 1 25 ? 5.242 12.75 11.102 1 92.06 25 ALA B CA 1
ATOM 1601 C C . ALA B 1 25 ? 6.215 13.633 11.875 1 92.06 25 ALA B C 1
ATOM 1603 O O . ALA B 1 25 ? 6.023 14.852 11.969 1 92.06 25 ALA B O 1
ATOM 1604 N N . ALA B 1 26 ? 7.203 13.094 12.422 1 96.25 26 ALA B N 1
ATOM 1605 C CA . ALA B 1 26 ? 8.18 13.836 13.211 1 96.25 26 ALA B CA 1
ATOM 1606 C C . ALA B 1 26 ? 9.164 14.578 12.312 1 96.25 26 ALA B C 1
ATOM 1608 O O . ALA B 1 26 ? 9.898 15.453 12.773 1 96.25 26 ALA B O 1
ATOM 1609 N N . LEU B 1 27 ? 9.195 14.227 11.039 1 97.69 27 LEU B N 1
ATOM 1610 C CA . LEU B 1 27 ? 10.148 14.82 10.109 1 97.69 27 LEU B CA 1
ATOM 1611 C C . LEU B 1 27 ? 9.719 16.219 9.711 1 97.69 27 LEU B C 1
ATOM 1613 O O . LEU B 1 27 ? 8.695 16.406 9.039 1 97.69 27 LEU B O 1
ATOM 1617 N N . THR B 1 28 ? 10.43 17.219 10.164 1 97.31 28 THR B N 1
ATOM 1618 C CA . THR B 1 28 ? 10.328 18.609 9.719 1 97.31 28 THR B CA 1
ATOM 1619 C C . THR B 1 28 ? 11.711 19.234 9.555 1 97.31 28 THR B C 1
ATOM 1621 O O . THR B 1 28 ? 12.688 18.734 10.125 1 97.31 28 THR B O 1
ATOM 1624 N N . LEU B 1 29 ? 11.695 20.297 8.734 1 97.5 29 LEU B N 1
ATOM 1625 C CA . LEU B 1 29 ? 12.977 20.984 8.594 1 97.5 29 LEU B CA 1
ATOM 1626 C C . LEU B 1 29 ? 13.422 21.578 9.922 1 97.5 29 LEU B C 1
ATOM 1628 O O . LEU B 1 29 ? 14.609 21.594 10.234 1 97.5 29 LEU B O 1
ATOM 1632 N N . SER B 1 30 ? 12.453 22.031 10.719 1 97.81 30 SER B N 1
ATOM 1633 C CA . SER B 1 30 ? 12.773 22.562 12.039 1 97.81 30 SER B CA 1
ATOM 1634 C C . SER B 1 30 ? 13.344 21.484 12.945 1 97.81 30 SER B C 1
ATOM 1636 O O . SER B 1 30 ? 14.289 21.734 13.703 1 97.81 30 SER B O 1
ATOM 1638 N N . ALA B 1 31 ? 12.797 20.266 12.93 1 97.81 31 ALA B N 1
ATOM 1639 C CA . ALA B 1 31 ? 13.312 19.156 13.734 1 97.81 31 ALA B CA 1
ATOM 1640 C C . ALA B 1 31 ? 14.734 18.797 13.32 1 97.81 31 ALA B C 1
ATOM 1642 O O . ALA B 1 31 ? 15.586 18.531 14.172 1 97.81 31 ALA B O 1
ATOM 1643 N N . VAL B 1 32 ? 14.984 18.797 12.008 1 98.25 32 VAL B N 1
ATOM 1644 C CA . VAL B 1 32 ? 16.312 18.469 11.492 1 98.25 32 VAL B CA 1
ATOM 1645 C C . VAL B 1 32 ? 17.312 19.531 11.93 1 98.25 32 VAL B C 1
ATOM 1647 O O . VAL B 1 32 ? 18.406 19.219 12.391 1 98.25 32 VAL B O 1
ATOM 1650 N N . ALA B 1 33 ? 16.922 20.812 11.789 1 97.94 33 ALA B N 1
ATOM 1651 C CA . ALA B 1 33 ? 17.781 21.922 12.211 1 97.94 33 ALA B CA 1
ATOM 1652 C C . ALA B 1 33 ? 18.109 21.812 13.703 1 97.94 33 ALA B C 1
ATOM 1654 O O . ALA B 1 33 ? 19.266 21.984 14.102 1 97.94 33 ALA B O 1
ATOM 1655 N N . GLY B 1 34 ? 17.062 21.547 14.469 1 97.69 34 GLY B N 1
ATOM 1656 C CA . GLY B 1 34 ? 17.25 21.359 15.898 1 97.69 34 GLY B CA 1
ATOM 1657 C C . GLY B 1 34 ? 18.266 20.281 16.234 1 97.69 34 GLY B C 1
ATOM 1658 O O . GLY B 1 34 ? 19.141 20.469 17.078 1 97.69 34 GLY B O 1
ATOM 1659 N N . ARG B 1 35 ? 18.156 19.172 15.602 1 96.38 35 ARG B N 1
ATOM 1660 C CA . ARG B 1 35 ? 19.078 18.062 15.828 1 96.38 35 ARG B CA 1
ATOM 1661 C C . ARG B 1 35 ? 20.5 18.438 15.398 1 96.38 35 ARG B C 1
ATOM 1663 O O . ARG B 1 35 ? 21.469 17.969 15.992 1 96.38 35 ARG B O 1
ATOM 1670 N N . ALA B 1 36 ? 20.578 19.219 14.383 1 96.69 36 ALA B N 1
ATOM 1671 C CA . ALA B 1 36 ? 21.875 19.672 13.867 1 96.69 36 ALA B CA 1
ATOM 1672 C C . ALA B 1 36 ? 22.453 20.766 14.742 1 96.69 36 ALA B C 1
ATOM 1674 O O . ALA B 1 36 ? 23.641 21.109 14.617 1 96.69 36 ALA B O 1
ATOM 1675 N N . GLY B 1 37 ? 21.625 21.391 15.586 1 97 37 GLY B N 1
ATOM 1676 C CA . GLY B 1 37 ? 22.078 22.484 16.438 1 97 37 GLY B CA 1
ATOM 1677 C C . GLY B 1 37 ? 22.203 23.797 15.688 1 97 37 GLY B C 1
ATOM 1678 O O . GLY B 1 37 ? 23.125 24.594 15.969 1 97 37 GLY B O 1
ATOM 1679 N N . VAL B 1 38 ? 21.391 24 14.672 1 97 38 VAL B N 1
ATOM 1680 C CA . VAL B 1 38 ? 21.422 25.234 13.891 1 97 38 VAL B CA 1
ATOM 1681 C C . VAL B 1 38 ? 20.016 25.812 13.773 1 97 38 VAL B C 1
ATOM 1683 O O . VAL B 1 38 ? 19.047 25.172 14.156 1 97 38 VAL B O 1
ATOM 1686 N N . ALA B 1 39 ? 19.969 27.047 13.195 1 96.75 39 ALA B N 1
ATOM 1687 C CA . ALA B 1 39 ? 18.688 27.641 12.859 1 96.75 39 ALA B CA 1
ATOM 1688 C C . ALA B 1 39 ? 18.125 27.047 11.57 1 96.75 39 ALA B C 1
ATOM 1690 O O . ALA B 1 39 ? 18.875 26.672 10.672 1 96.75 39 ALA B O 1
ATOM 1691 N N . THR B 1 40 ? 16.812 26.938 11.43 1 96.56 40 THR B N 1
ATOM 1692 C CA . THR B 1 40 ? 16.156 26.312 10.289 1 96.56 40 THR B CA 1
ATOM 1693 C C . THR B 1 40 ? 16.625 26.938 8.984 1 96.56 40 THR B C 1
ATOM 1695 O O . THR B 1 40 ? 16.922 26.234 8.016 1 96.56 40 THR B O 1
ATOM 1698 N N . PRO B 1 41 ? 16.828 28.25 8.867 1 96 41 PRO B N 1
ATOM 1699 C CA . PRO B 1 41 ? 17.266 28.844 7.605 1 96 41 PRO B CA 1
ATOM 1700 C C . PRO B 1 41 ? 18.641 28.359 7.176 1 96 41 PRO B C 1
ATOM 1702 O O . PRO B 1 41 ? 18.984 28.406 5.988 1 96 41 PRO B O 1
ATOM 1705 N N . SER B 1 42 ? 19.422 27.922 8.055 1 95.12 42 SER B N 1
ATOM 1706 C CA . SER B 1 42 ? 20.75 27.391 7.762 1 95.12 42 SER B CA 1
ATOM 1707 C C . SER B 1 42 ? 20.672 26.141 6.898 1 95.12 42 SER B C 1
ATOM 1709 O O . SER B 1 42 ? 21.672 25.75 6.277 1 95.12 42 SER B O 1
ATOM 1711 N N . LEU B 1 43 ? 19.5 25.453 6.879 1 96.12 43 LEU B N 1
ATOM 1712 C CA . LEU B 1 43 ? 19.328 24.219 6.117 1 96.12 43 LEU B CA 1
ATOM 1713 C C . LEU B 1 43 ? 19.062 24.516 4.645 1 96.12 43 LEU B C 1
ATOM 1715 O O . LEU B 1 43 ? 19.328 23.688 3.781 1 96.12 43 LEU B O 1
ATOM 1719 N N . TYR B 1 44 ? 18.672 25.734 4.32 1 95.12 44 TYR B N 1
ATOM 1720 C CA . TYR B 1 44 ? 18.141 26.047 3.002 1 95.12 44 TYR B CA 1
ATOM 1721 C C . TYR B 1 44 ? 19.25 26.062 1.953 1 95.12 44 TYR B C 1
ATOM 1723 O O . TYR B 1 44 ? 18.969 26 0.752 1 95.12 44 TYR B O 1
ATOM 1731 N N . LYS B 1 45 ? 20.438 26.172 2.369 1 94.81 45 LYS B N 1
ATOM 1732 C CA . LYS B 1 45 ? 21.562 26.062 1.451 1 94.81 45 LYS B CA 1
ATOM 1733 C C . LYS B 1 45 ? 21.766 24.625 0.985 1 94.81 45 LYS B C 1
ATOM 1735 O O . LYS B 1 45 ? 22.406 24.391 -0.039 1 94.81 45 LYS B O 1
ATOM 1740 N N . HIS B 1 46 ? 21.219 23.719 1.731 1 96.19 46 HIS B N 1
ATOM 1741 C CA . HIS B 1 46 ? 21.469 22.297 1.485 1 96.19 46 HIS B CA 1
ATOM 1742 C C . HIS B 1 46 ? 20.203 21.594 0.991 1 96.19 46 HIS B C 1
ATOM 1744 O O . HIS B 1 46 ? 20.297 20.625 0.244 1 96.19 46 HIS B O 1
ATOM 1750 N N . VAL B 1 47 ? 19.094 22 1.461 1 96.81 47 VAL B N 1
ATOM 1751 C CA . VAL B 1 47 ? 17.797 21.438 1.099 1 96.81 47 VAL B CA 1
ATOM 1752 C C . VAL B 1 47 ? 16.75 22.547 1.005 1 96.81 47 VAL B C 1
ATOM 1754 O O . VAL B 1 47 ? 16.469 23.234 1.991 1 96.81 47 VAL B O 1
ATOM 1757 N N . ARG B 1 48 ? 16.094 22.625 -0.096 1 96.19 48 ARG B N 1
ATOM 1758 C CA . ARG B 1 48 ? 15.242 23.766 -0.396 1 96.19 48 ARG B CA 1
ATOM 1759 C C . ARG B 1 48 ? 13.938 23.688 0.392 1 96.19 48 ARG B C 1
ATOM 1761 O O . ARG B 1 48 ? 13.344 24.719 0.728 1 96.19 48 ARG B O 1
ATOM 1768 N N . ASN B 1 49 ? 13.461 22.516 0.61 1 96.5 49 ASN B N 1
ATOM 1769 C CA . ASN B 1 49 ? 12.195 22.281 1.293 1 96.5 49 ASN B CA 1
ATOM 1770 C C . ASN B 1 49 ? 12.055 20.828 1.729 1 96.5 49 ASN B C 1
ATOM 1772 O O . ASN B 1 49 ? 12.938 20.016 1.479 1 96.5 49 ASN B O 1
ATOM 1776 N N . LEU B 1 50 ? 11 20.594 2.396 1 96.56 50 LEU B N 1
ATOM 1777 C CA . LEU B 1 50 ? 10.758 19.266 2.938 1 96.56 50 LEU B CA 1
ATOM 1778 C C . LEU B 1 50 ? 10.586 18.25 1.817 1 96.56 50 LEU B C 1
ATOM 1780 O O . LEU B 1 50 ? 11.008 17.094 1.949 1 96.56 50 LEU B O 1
ATOM 1784 N N . ALA B 1 51 ? 9.953 18.641 0.723 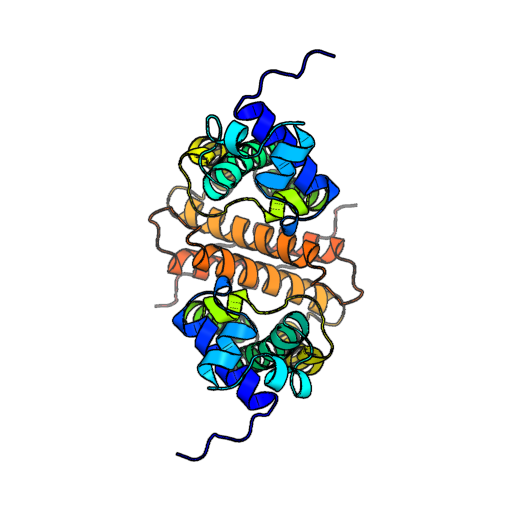1 95.5 51 ALA B N 1
ATOM 1785 C CA . ALA B 1 51 ? 9.758 17.734 -0.413 1 95.5 51 ALA B CA 1
ATOM 1786 C C . ALA B 1 51 ? 11.094 17.281 -0.99 1 95.5 51 ALA B C 1
ATOM 1788 O O . ALA B 1 51 ? 11.281 16.094 -1.271 1 95.5 51 ALA B O 1
ATOM 1789 N N . GLU B 1 52 ? 11.961 18.203 -1.158 1 96.81 52 GLU B N 1
ATOM 1790 C CA . GLU B 1 52 ? 13.289 17.859 -1.644 1 96.81 52 GLU B CA 1
ATOM 1791 C C . GLU B 1 52 ? 14.023 16.953 -0.657 1 96.81 52 GLU B C 1
ATOM 1793 O O . GLU B 1 52 ? 14.719 16.016 -1.062 1 96.81 52 GLU B O 1
ATOM 1798 N N . LEU B 1 53 ? 13.922 17.219 0.641 1 97.94 53 LEU B N 1
ATOM 1799 C CA . LEU B 1 53 ? 14.539 16.375 1.65 1 97.94 53 LEU B CA 1
ATOM 1800 C C . LEU B 1 53 ? 14.008 14.945 1.558 1 97.94 53 LEU B C 1
ATOM 1802 O O . LEU B 1 53 ? 14.773 13.984 1.638 1 97.94 53 LEU B O 1
ATOM 1806 N N . ARG B 1 54 ? 12.727 14.734 1.351 1 97.56 54 ARG B N 1
ATOM 1807 C CA . ARG B 1 54 ? 12.117 13.406 1.213 1 97.56 54 ARG B CA 1
ATOM 1808 C C . ARG B 1 54 ? 12.656 12.688 -0.016 1 97.56 54 ARG B C 1
ATOM 1810 O O . ARG B 1 54 ? 12.883 11.477 0.02 1 97.56 54 ARG B O 1
ATOM 1817 N N . ASP B 1 55 ? 12.812 13.453 -1.066 1 97.25 55 ASP B N 1
ATOM 1818 C CA . ASP B 1 55 ? 13.391 12.859 -2.268 1 97.25 55 ASP B CA 1
ATOM 1819 C C . ASP B 1 55 ? 14.805 12.359 -2.01 1 97.25 55 ASP B C 1
ATOM 1821 O O . ASP B 1 55 ? 15.164 11.25 -2.424 1 97.25 55 ASP B O 1
ATOM 1825 N N . LEU B 1 56 ? 15.586 13.203 -1.345 1 97.75 56 LEU B N 1
ATOM 1826 C CA . LEU B 1 56 ? 16.953 12.828 -1.011 1 97.75 56 LEU B CA 1
ATOM 1827 C C . LEU B 1 56 ? 16.969 11.609 -0.085 1 97.75 56 LEU B C 1
ATOM 1829 O O . LEU B 1 56 ? 17.766 10.695 -0.273 1 97.75 56 LEU B O 1
ATOM 1833 N N . MET B 1 57 ? 16.141 11.602 0.884 1 98.56 57 MET B N 1
ATOM 1834 C CA . MET B 1 57 ? 16.016 10.453 1.774 1 98.56 57 MET B CA 1
ATOM 1835 C C . MET B 1 57 ? 15.625 9.195 0.993 1 98.56 57 MET B C 1
ATOM 1837 O O . MET B 1 57 ? 16.172 8.117 1.229 1 98.56 57 MET B O 1
ATOM 1841 N N . SER B 1 58 ? 14.727 9.328 0.083 1 98.62 58 SER B N 1
ATOM 1842 C CA . SER B 1 58 ? 14.234 8.203 -0.704 1 98.62 58 SER B CA 1
ATOM 1843 C C . SER B 1 58 ? 15.352 7.578 -1.537 1 98.62 58 SER B C 1
ATOM 1845 O O . SER B 1 58 ? 15.398 6.359 -1.708 1 98.62 58 SER B O 1
ATOM 1847 N N . ALA B 1 59 ? 16.188 8.43 -2.08 1 98.25 59 ALA B N 1
ATOM 1848 C CA . ALA B 1 59 ? 17.328 7.91 -2.824 1 98.25 59 ALA B CA 1
ATOM 1849 C C . ALA B 1 59 ? 18.188 7.004 -1.949 1 98.25 59 ALA B C 1
ATOM 1851 O O . ALA B 1 59 ? 18.562 5.902 -2.359 1 98.25 59 ALA B O 1
ATOM 1852 N N . ARG B 1 60 ? 18.5 7.457 -0.738 1 98.31 60 ARG B N 1
ATOM 1853 C CA . ARG B 1 60 ? 19.281 6.672 0.209 1 98.31 60 ARG B CA 1
ATOM 1854 C C . ARG B 1 60 ? 18.547 5.395 0.603 1 98.31 60 ARG B C 1
ATOM 1856 O O . ARG B 1 60 ? 19.141 4.324 0.687 1 98.31 60 ARG B O 1
ATOM 1863 N N . ILE B 1 61 ? 17.312 5.461 0.872 1 98.75 61 ILE B N 1
ATOM 1864 C CA . ILE B 1 61 ? 16.469 4.352 1.317 1 98.75 61 ILE B CA 1
ATOM 1865 C C . ILE B 1 61 ? 16.391 3.295 0.218 1 98.75 61 ILE B C 1
ATOM 1867 O O . ILE B 1 61 ? 16.625 2.109 0.47 1 98.75 61 ILE B O 1
ATOM 1871 N N . LEU B 1 62 ? 16.125 3.744 -0.982 1 98.69 62 LEU B N 1
ATOM 1872 C CA . LEU B 1 62 ? 16 2.803 -2.09 1 98.69 62 LEU B CA 1
ATOM 1873 C C . LEU B 1 62 ? 17.344 2.148 -2.4 1 98.69 62 LEU B C 1
ATOM 1875 O O . LEU B 1 62 ? 17.391 0.966 -2.746 1 98.69 62 LEU B O 1
ATOM 1879 N N . ASP B 1 63 ? 18.359 2.955 -2.34 1 98.56 63 ASP B N 1
ATOM 1880 C CA . ASP B 1 63 ? 19.703 2.393 -2.537 1 98.56 63 ASP B CA 1
ATOM 1881 C C . ASP B 1 63 ? 19.969 1.267 -1.543 1 98.56 63 ASP B C 1
ATOM 1883 O O . ASP B 1 63 ? 20.469 0.202 -1.923 1 98.56 63 ASP B O 1
ATOM 1887 N N . ASP B 1 64 ? 19.656 1.479 -0.314 1 98.69 64 ASP B N 1
ATOM 1888 C CA . ASP B 1 64 ? 19.859 0.498 0.746 1 98.69 64 ASP B CA 1
ATOM 1889 C C . ASP B 1 64 ? 19.016 -0.748 0.515 1 98.69 64 ASP B C 1
ATOM 1891 O O . ASP B 1 64 ? 19.516 -1.872 0.611 1 98.69 64 ASP B O 1
ATOM 1895 N N . LEU B 1 65 ? 17.75 -0.589 0.207 1 98.75 65 LEU B N 1
ATOM 1896 C CA . LEU B 1 65 ? 16.859 -1.699 -0.1 1 98.75 65 LEU B CA 1
ATOM 1897 C C . LEU B 1 65 ? 17.375 -2.498 -1.293 1 98.75 65 LEU B C 1
ATOM 1899 O O . LEU B 1 65 ? 17.391 -3.73 -1.26 1 98.75 65 LEU B O 1
ATOM 1903 N N . THR B 1 66 ? 17.781 -1.735 -2.318 1 98.69 66 THR B N 1
ATOM 1904 C CA . THR B 1 66 ? 18.297 -2.371 -3.527 1 98.69 66 THR B CA 1
ATOM 1905 C C . THR B 1 66 ? 19.531 -3.209 -3.213 1 98.69 66 THR B C 1
ATOM 1907 O O . THR B 1 66 ? 19.672 -4.328 -3.707 1 98.69 66 THR B O 1
ATOM 1910 N N . ASP B 1 67 ? 20.422 -2.67 -2.393 1 98.69 67 ASP B N 1
ATOM 1911 C CA . ASP B 1 67 ? 21.625 -3.408 -1.999 1 98.69 67 ASP B CA 1
ATOM 1912 C C . ASP B 1 67 ? 21.25 -4.699 -1.271 1 98.69 67 ASP B C 1
ATOM 1914 O O . ASP B 1 67 ? 21.844 -5.75 -1.525 1 98.69 67 ASP B O 1
ATOM 1918 N N . GLU B 1 68 ? 20.312 -4.633 -0.363 1 98.69 68 GLU B N 1
ATOM 1919 C CA . GLU B 1 68 ? 19.875 -5.797 0.401 1 98.69 68 GLU B CA 1
ATOM 1920 C C . GLU B 1 68 ? 19.281 -6.863 -0.512 1 98.69 68 GLU B C 1
ATOM 1922 O O . GLU B 1 68 ? 19.609 -8.039 -0.404 1 98.69 68 GLU B O 1
ATOM 1927 N N . VAL B 1 69 ? 18.422 -6.465 -1.396 1 98.75 69 VAL B N 1
ATOM 1928 C CA . VAL B 1 69 ? 17.781 -7.383 -2.332 1 98.75 69 VAL B CA 1
ATOM 1929 C C . VAL B 1 69 ? 18.828 -7.996 -3.258 1 98.75 69 VAL B C 1
ATOM 1931 O O . VAL B 1 69 ? 18.812 -9.195 -3.525 1 98.75 69 VAL B O 1
ATOM 1934 N N . GLY B 1 70 ? 19.719 -7.105 -3.76 1 98.69 70 GLY B N 1
ATOM 1935 C CA . GLY B 1 70 ? 20.797 -7.586 -4.621 1 98.69 70 GLY B CA 1
ATOM 1936 C C . GLY B 1 70 ? 21.641 -8.672 -3.977 1 98.69 70 GLY B C 1
ATOM 1937 O O . GLY B 1 70 ? 21.922 -9.688 -4.602 1 98.69 70 GLY B O 1
ATOM 1938 N N . ARG B 1 71 ? 22.031 -8.469 -2.74 1 98.75 71 ARG B N 1
ATOM 1939 C CA . ARG B 1 71 ? 22.828 -9.461 -2.01 1 98.75 71 ARG B CA 1
ATOM 1940 C C . ARG B 1 71 ? 22.031 -10.758 -1.835 1 98.75 71 ARG B C 1
ATOM 1942 O O . ARG B 1 71 ? 22.594 -11.844 -1.952 1 98.75 71 ARG B O 1
ATOM 1949 N N . ALA B 1 72 ? 20.781 -10.672 -1.551 1 98.81 72 ALA B N 1
ATOM 1950 C CA . ALA B 1 72 ? 19.953 -11.836 -1.257 1 98.81 72 ALA B CA 1
ATOM 1951 C C . ALA B 1 72 ? 19.812 -12.734 -2.48 1 98.81 72 ALA B C 1
ATOM 1953 O O . ALA B 1 72 ? 19.688 -13.953 -2.35 1 98.81 72 ALA B O 1
ATOM 1954 N N . VAL B 1 73 ? 19.828 -12.125 -3.705 1 98.56 73 VAL B N 1
ATOM 1955 C CA . VAL B 1 73 ? 19.516 -12.906 -4.898 1 98.56 73 VAL B CA 1
ATOM 1956 C C . VAL B 1 73 ? 20.812 -13.445 -5.512 1 98.56 73 VAL B C 1
ATOM 1958 O O . VAL B 1 73 ? 20.766 -14.25 -6.441 1 98.56 73 VAL B O 1
ATOM 1961 N N . LEU B 1 74 ? 22 -12.938 -5.039 1 98.12 74 LEU B N 1
ATOM 1962 C CA . LEU B 1 74 ? 23.281 -13.352 -5.605 1 98.12 74 LEU B CA 1
ATOM 1963 C C . LEU B 1 74 ? 23.406 -14.867 -5.613 1 98.12 74 LEU B C 1
ATOM 1965 O O . LEU B 1 74 ? 23.172 -15.523 -4.59 1 98.12 74 LEU B O 1
ATOM 1969 N N . GLY B 1 75 ? 23.688 -15.422 -6.77 1 97.69 75 GLY B N 1
ATOM 1970 C CA . GLY B 1 75 ? 23.938 -16.844 -6.914 1 97.69 75 GLY B CA 1
ATOM 1971 C C . GLY B 1 75 ? 22.672 -17.672 -7.008 1 97.69 75 GLY B C 1
ATOM 1972 O O . GLY B 1 75 ? 22.719 -18.906 -6.98 1 97.69 75 GLY B O 1
ATOM 1973 N N . ARG B 1 76 ? 21.531 -17.047 -7.07 1 98.31 76 ARG B N 1
ATOM 1974 C CA . ARG B 1 76 ? 20.25 -17.75 -7.145 1 98.31 76 ARG B CA 1
ATOM 1975 C C . ARG B 1 76 ? 19.562 -17.469 -8.469 1 98.31 76 ARG B C 1
ATOM 1977 O O . ARG B 1 76 ? 19.875 -16.5 -9.156 1 98.31 76 ARG B O 1
ATOM 1984 N N . SER B 1 77 ? 18.703 -18.422 -8.828 1 97.25 77 SER B N 1
ATOM 1985 C CA . SER B 1 77 ? 17.953 -18.266 -10.07 1 97.25 77 SER B CA 1
ATOM 1986 C C . SER B 1 77 ? 16.5 -18.719 -9.906 1 97.25 77 SER B C 1
ATOM 1988 O O . SER B 1 77 ? 16.172 -19.406 -8.945 1 97.25 77 SER B O 1
ATOM 1990 N N . ALA B 1 78 ? 15.711 -18.203 -10.742 1 96.62 78 ALA B N 1
ATOM 1991 C CA . ALA B 1 78 ? 14.312 -18.625 -10.859 1 96.62 78 ALA B CA 1
ATOM 1992 C C . ALA B 1 78 ? 13.602 -18.578 -9.516 1 96.62 78 ALA B C 1
ATOM 1994 O O . ALA B 1 78 ? 13.609 -17.547 -8.844 1 96.62 78 ALA B O 1
ATOM 1995 N N . ASP B 1 79 ? 13 -19.734 -9.047 1 97.81 79 ASP B N 1
ATOM 1996 C CA . ASP B 1 79 ? 12.18 -19.75 -7.836 1 97.81 79 ASP B CA 1
ATOM 1997 C C . ASP B 1 79 ? 12.984 -19.297 -6.625 1 97.81 79 ASP B C 1
ATOM 1999 O O . ASP B 1 79 ? 12.484 -18.531 -5.793 1 97.81 79 ASP B O 1
ATOM 2003 N N . GLU B 1 80 ? 14.203 -19.734 -6.52 1 98.38 80 GLU B N 1
ATOM 2004 C CA . GLU B 1 80 ? 15.047 -19.391 -5.375 1 98.38 80 GLU B CA 1
ATOM 2005 C C . GLU B 1 80 ? 15.352 -17.891 -5.344 1 98.38 80 GLU B C 1
ATOM 2007 O O . GLU B 1 80 ? 15.414 -17.297 -4.27 1 98.38 80 GLU B O 1
ATOM 2012 N N . ALA B 1 81 ? 15.586 -17.297 -6.523 1 98.75 81 ALA B N 1
ATOM 2013 C CA . ALA B 1 81 ? 15.859 -15.875 -6.602 1 98.75 81 ALA B CA 1
ATOM 2014 C C . ALA B 1 81 ? 14.633 -15.055 -6.199 1 98.75 81 ALA B C 1
ATOM 2016 O O . ALA B 1 81 ? 14.742 -14.094 -5.434 1 98.75 81 ALA B O 1
ATOM 2017 N N . ILE B 1 82 ? 13.469 -15.484 -6.73 1 98.69 82 ILE B N 1
ATOM 2018 C CA . ILE B 1 82 ? 12.234 -14.773 -6.41 1 98.69 82 ILE B CA 1
ATOM 2019 C C . ILE B 1 82 ? 11.953 -14.883 -4.914 1 98.69 82 ILE B C 1
ATOM 2021 O O . ILE B 1 82 ? 11.625 -13.883 -4.266 1 98.69 82 ILE B O 1
ATOM 2025 N N . ARG B 1 83 ? 12.086 -16.062 -4.367 1 98.75 83 ARG B N 1
ATOM 2026 C CA . ARG B 1 83 ? 11.883 -16.266 -2.938 1 98.75 83 ARG B CA 1
ATOM 2027 C C . ARG B 1 83 ? 12.836 -15.398 -2.119 1 98.75 83 ARG B C 1
ATOM 2029 O O . ARG B 1 83 ? 12.406 -14.719 -1.185 1 98.75 83 ARG B O 1
ATOM 2036 N N . ALA B 1 84 ? 14.094 -15.406 -2.447 1 98.88 84 ALA B N 1
ATOM 2037 C CA . ALA B 1 84 ? 15.102 -14.641 -1.72 1 98.88 84 ALA B CA 1
ATOM 2038 C C . ALA B 1 84 ? 14.812 -13.148 -1.783 1 98.88 84 ALA B C 1
ATOM 2040 O O . ALA B 1 84 ? 14.938 -12.438 -0.781 1 98.88 84 ALA B O 1
ATOM 2041 N N . LEU B 1 85 ? 14.477 -12.672 -2.951 1 98.81 85 LEU B N 1
ATOM 2042 C CA . LEU B 1 85 ? 14.117 -11.281 -3.164 1 98.81 85 LEU B CA 1
ATOM 2043 C C . LEU B 1 85 ? 12.945 -10.875 -2.273 1 98.81 85 LEU B C 1
ATOM 2045 O O . LEU B 1 85 ? 13.016 -9.867 -1.57 1 98.81 85 LEU B O 1
ATOM 2049 N N . MET B 1 86 ? 11.906 -11.656 -2.277 1 98.94 86 MET B N 1
ATOM 2050 C CA . MET B 1 86 ? 10.695 -11.344 -1.521 1 98.94 86 MET B CA 1
ATOM 2051 C C . MET B 1 86 ? 10.977 -11.352 -0.022 1 98.94 86 MET B C 1
ATOM 2053 O O . MET B 1 86 ? 10.523 -10.469 0.702 1 98.94 86 MET B O 1
ATOM 2057 N N . LEU B 1 87 ? 11.695 -12.32 0.454 1 98.94 87 LEU B N 1
ATOM 2058 C CA . LEU B 1 87 ? 12.039 -12.406 1.869 1 98.94 87 LEU B CA 1
ATOM 2059 C C . LEU B 1 87 ? 12.898 -11.227 2.293 1 98.94 87 LEU B C 1
ATOM 2061 O O . LEU B 1 87 ? 12.664 -10.625 3.344 1 98.94 87 LEU B O 1
ATOM 2065 N N . ALA B 1 88 ? 13.875 -10.875 1.486 1 98.88 88 ALA B N 1
ATOM 2066 C CA . ALA B 1 88 ? 14.781 -9.773 1.804 1 98.88 88 ALA B CA 1
ATOM 2067 C C . ALA B 1 88 ? 14.023 -8.445 1.87 1 98.88 88 ALA B C 1
ATOM 2069 O O . ALA B 1 88 ? 14.273 -7.629 2.758 1 98.88 88 ALA B O 1
ATOM 2070 N N . TRP B 1 89 ? 13.188 -8.273 0.888 1 98.88 89 TRP B N 1
ATOM 2071 C CA . TRP B 1 89 ? 12.383 -7.059 0.85 1 98.88 89 TRP B CA 1
ATOM 2072 C C . TRP B 1 89 ? 11.531 -6.934 2.105 1 98.88 89 TRP B C 1
ATOM 2074 O O . TRP B 1 89 ? 11.555 -5.902 2.783 1 98.88 89 TRP B O 1
ATOM 2084 N N . ARG B 1 90 ? 10.758 -7.941 2.416 1 98.88 90 ARG B N 1
ATOM 2085 C CA . ARG B 1 90 ? 9.906 -7.906 3.6 1 98.88 90 ARG B CA 1
ATOM 2086 C C . ARG B 1 90 ? 10.734 -7.703 4.867 1 98.88 90 ARG B C 1
ATOM 2088 O O . ARG B 1 90 ? 10.367 -6.902 5.727 1 98.88 90 ARG B O 1
ATOM 2095 N N . ASP B 1 91 ? 11.812 -8.461 5.031 1 98.69 91 ASP B N 1
ATOM 2096 C CA . ASP B 1 91 ? 12.672 -8.344 6.211 1 98.69 91 ASP B CA 1
ATOM 2097 C C . ASP B 1 91 ? 13.18 -6.914 6.375 1 98.69 91 ASP B C 1
ATOM 2099 O O . ASP B 1 91 ? 13.18 -6.375 7.484 1 98.69 91 ASP B O 1
ATOM 2103 N N . TRP B 1 92 ? 13.633 -6.34 5.316 1 98.75 92 TRP B N 1
ATOM 2104 C CA . TRP B 1 92 ? 14.117 -4.961 5.352 1 98.75 92 TRP B CA 1
ATOM 2105 C C . TRP B 1 92 ? 13.008 -4.008 5.789 1 98.75 92 TRP B C 1
ATOM 2107 O O . TRP B 1 92 ? 13.227 -3.143 6.641 1 98.75 92 TRP B O 1
ATOM 2117 N N . ALA B 1 93 ? 11.836 -4.098 5.152 1 98.62 93 ALA B N 1
ATOM 2118 C CA . ALA B 1 93 ? 10.695 -3.238 5.48 1 98.62 93 ALA B CA 1
ATOM 2119 C C . ALA B 1 93 ? 10.32 -3.371 6.953 1 98.62 93 ALA B C 1
ATOM 2121 O O . ALA B 1 93 ? 9.977 -2.381 7.602 1 98.62 93 ALA B O 1
ATOM 2122 N N . LEU B 1 94 ? 10.398 -4.605 7.531 1 98.06 94 LEU B N 1
ATOM 2123 C CA . LEU B 1 94 ? 10.078 -4.859 8.93 1 98.06 94 LEU B CA 1
ATOM 2124 C C . LEU B 1 94 ? 11.109 -4.203 9.844 1 98.06 94 LEU B C 1
ATOM 2126 O O . LEU B 1 94 ? 10.758 -3.693 10.914 1 98.06 94 LEU B O 1
ATOM 2130 N N . ARG B 1 95 ? 12.344 -4.191 9.453 1 97.75 95 ARG B N 1
ATOM 2131 C CA . ARG B 1 95 ? 13.414 -3.609 10.25 1 97.75 95 ARG B CA 1
ATOM 2132 C C . ARG B 1 95 ? 13.391 -2.088 10.188 1 97.75 95 ARG B C 1
ATOM 2134 O O . ARG B 1 95 ? 13.891 -1.411 11.086 1 97.75 95 ARG B O 1
ATOM 2141 N N . HIS B 1 96 ? 12.828 -1.552 9.086 1 97.81 96 HIS B N 1
ATOM 2142 C CA . HIS B 1 96 ? 12.844 -0.112 8.852 1 97.81 96 HIS B CA 1
ATOM 2143 C C . HIS B 1 96 ? 11.461 0.404 8.477 1 97.81 96 HIS B C 1
ATOM 2145 O O . HIS B 1 96 ? 11.305 1.099 7.473 1 97.81 96 HIS B O 1
ATOM 2151 N N . PRO B 1 97 ? 10.484 0.149 9.328 1 97.25 97 PRO B N 1
ATOM 2152 C CA . PRO B 1 97 ? 9.109 0.454 8.922 1 97.25 97 PRO B CA 1
ATOM 2153 C C . PRO B 1 97 ? 8.891 1.94 8.648 1 97.25 97 PRO B C 1
ATOM 2155 O O . PRO B 1 97 ? 8.148 2.301 7.734 1 97.25 97 PRO B O 1
ATOM 2158 N N . HIS B 1 98 ? 9.562 2.82 9.383 1 97.5 98 HIS B N 1
ATOM 2159 C CA . HIS B 1 98 ? 9.359 4.25 9.188 1 97.5 98 HIS B CA 1
ATOM 2160 C C . HIS B 1 98 ? 10.07 4.75 7.941 1 97.5 98 HIS B C 1
ATOM 2162 O O . HIS B 1 98 ? 9.547 5.602 7.219 1 97.5 98 HIS B O 1
ATOM 2168 N N . ARG B 1 99 ? 11.297 4.238 7.652 1 98.06 99 ARG B N 1
ATOM 2169 C CA . ARG B 1 99 ? 11.969 4.562 6.395 1 98.06 99 ARG B CA 1
ATOM 2170 C C . ARG B 1 99 ? 11.141 4.098 5.199 1 98.06 99 ARG B C 1
ATOM 2172 O O . ARG B 1 99 ? 11.008 4.828 4.215 1 98.06 99 ARG B O 1
ATOM 2179 N N . TYR B 1 100 ? 10.609 2.908 5.289 1 98.12 100 TYR B N 1
ATOM 2180 C CA . TYR B 1 100 ? 9.797 2.387 4.199 1 98.12 100 TYR B CA 1
ATOM 2181 C C . TYR B 1 100 ? 8.594 3.291 3.936 1 98.12 100 TYR B C 1
ATOM 2183 O O . TYR B 1 100 ? 8.227 3.521 2.781 1 98.12 100 TYR B O 1
ATOM 2191 N N . ALA B 1 101 ? 8.047 3.793 4.973 1 96.81 101 ALA B N 1
ATOM 2192 C CA . ALA B 1 101 ? 6.848 4.625 4.879 1 96.81 101 ALA B CA 1
ATOM 2193 C C . ALA B 1 101 ? 7.16 5.961 4.211 1 96.81 101 ALA B C 1
ATOM 2195 O O . ALA B 1 101 ? 6.273 6.59 3.621 1 96.81 101 ALA B O 1
ATOM 2196 N N . VAL B 1 102 ? 8.406 6.457 4.277 1 96.81 102 VAL B N 1
ATOM 2197 C CA . VAL B 1 102 ? 8.695 7.77 3.717 1 96.81 102 VAL B CA 1
ATOM 2198 C C . VAL B 1 102 ? 9.234 7.613 2.295 1 96.81 102 VAL B C 1
ATOM 2200 O O . VAL B 1 102 ? 9.414 8.602 1.581 1 96.81 102 VAL B O 1
ATOM 2203 N N . LEU B 1 103 ? 9.492 6.375 1.878 1 97.94 103 LEU B N 1
ATOM 2204 C CA . LEU B 1 103 ? 9.984 6.121 0.528 1 97.94 103 LEU B CA 1
ATOM 2205 C C . LEU B 1 103 ? 8.977 6.59 -0.516 1 97.94 103 LEU B C 1
ATOM 2207 O O . LEU B 1 103 ? 7.828 6.141 -0.524 1 97.94 103 LEU B O 1
ATOM 2211 N N . VAL B 1 104 ? 9.453 7.516 -1.33 1 96.56 104 VAL B N 1
ATOM 2212 C CA . VAL B 1 104 ? 8.633 7.992 -2.439 1 96.56 104 VAL B CA 1
ATOM 2213 C C . VAL B 1 104 ? 8.547 6.918 -3.52 1 96.56 104 VAL B C 1
ATOM 2215 O O . VAL B 1 104 ? 9.57 6.461 -4.027 1 96.56 104 VAL B O 1
ATOM 2218 N N . GLN B 1 105 ? 7.32 6.547 -3.922 1 97.06 105 GLN B N 1
ATOM 2219 C CA . GLN B 1 105 ? 7.117 5.398 -4.793 1 97.06 105 GLN B CA 1
AT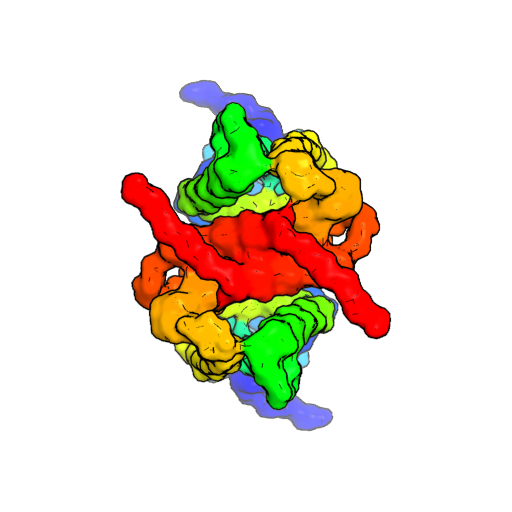OM 2220 C C . GLN B 1 105 ? 7.133 5.809 -6.262 1 97.06 105 GLN B C 1
ATOM 2222 O O . GLN B 1 105 ? 7.512 5.02 -7.133 1 97.06 105 GLN B O 1
ATOM 2227 N N . ARG B 1 106 ? 6.73 7.004 -6.531 1 96 106 ARG B N 1
ATOM 2228 C CA . ARG B 1 106 ? 6.715 7.48 -7.91 1 96 106 ARG B CA 1
ATOM 2229 C C . ARG B 1 106 ? 8.133 7.699 -8.43 1 96 106 ARG B C 1
ATOM 2231 O O . ARG B 1 106 ? 9.039 8.016 -7.656 1 96 106 ARG B O 1
ATOM 2238 N N . PRO B 1 107 ? 8.258 7.59 -9.711 1 93.94 107 PRO B N 1
ATOM 2239 C CA . PRO B 1 107 ? 9.586 7.848 -10.266 1 93.94 107 PRO B CA 1
ATOM 2240 C C . PRO B 1 107 ? 10.078 9.266 -9.977 1 93.94 107 PRO B C 1
ATOM 2242 O O . PRO B 1 107 ? 9.312 10.227 -10.094 1 93.94 107 PRO B O 1
ATOM 2245 N N . GLU B 1 108 ? 11.227 9.328 -9.508 1 94.81 108 GLU B N 1
ATOM 2246 C CA . GLU B 1 108 ? 11.93 10.578 -9.227 1 94.81 108 GLU B CA 1
ATOM 2247 C C . GLU B 1 108 ? 13.391 10.5 -9.664 1 94.81 108 GLU B C 1
ATOM 2249 O O . GLU B 1 108 ? 14.039 9.469 -9.5 1 94.81 108 GLU B O 1
ATOM 2254 N N . PRO B 1 109 ? 13.852 11.617 -10.242 1 96.62 109 PRO B N 1
ATOM 2255 C CA . PRO B 1 109 ? 15.219 11.602 -10.766 1 96.62 109 PRO B CA 1
ATOM 2256 C C . PRO B 1 109 ? 16.25 11.141 -9.734 1 96.62 109 PRO B C 1
ATOM 2258 O O . PRO B 1 109 ? 17.172 10.398 -10.07 1 96.62 109 PRO B O 1
ATOM 2261 N N . ARG B 1 110 ? 16.109 11.516 -8.5 1 95.94 110 ARG B N 1
ATOM 2262 C CA . ARG B 1 110 ? 17.109 11.203 -7.469 1 95.94 110 ARG B CA 1
ATOM 2263 C C . ARG B 1 110 ? 17.109 9.711 -7.152 1 95.94 110 ARG B C 1
ATOM 2265 O O . ARG B 1 110 ? 18.109 9.188 -6.66 1 95.94 110 ARG B O 1
ATOM 2272 N N . THR B 1 111 ? 16 9.055 -7.375 1 97.12 111 THR B N 1
ATOM 2273 C CA . THR B 1 111 ? 15.93 7.625 -7.082 1 97.12 111 THR B CA 1
ATOM 2274 C C . THR B 1 111 ? 16.156 6.801 -8.344 1 97.12 111 THR B C 1
ATOM 2276 O O . THR B 1 111 ? 16.109 5.57 -8.305 1 97.12 111 THR B O 1
ATOM 2279 N N . ALA B 1 112 ? 16.391 7.438 -9.484 1 97.31 112 ALA B N 1
ATOM 2280 C CA . ALA B 1 112 ? 16.406 6.777 -10.789 1 97.31 112 ALA B CA 1
ATOM 2281 C C . ALA B 1 112 ? 17.469 5.684 -10.836 1 97.31 112 ALA B C 1
ATOM 2283 O O . ALA B 1 112 ? 17.203 4.57 -11.281 1 97.31 112 ALA B O 1
ATOM 2284 N N . GLU B 1 113 ? 18.672 6 -10.359 1 97 113 GLU B N 1
ATOM 2285 C CA . GLU B 1 113 ? 19.766 5.035 -10.438 1 97 113 GLU B CA 1
ATOM 2286 C C . GLU B 1 113 ? 19.469 3.793 -9.602 1 97 113 GLU B C 1
ATOM 2288 O O . GLU B 1 113 ? 19.594 2.668 -10.086 1 97 113 GLU B O 1
ATOM 2293 N N . ALA B 1 114 ? 19.094 3.982 -8.344 1 97.06 114 ALA B N 1
ATOM 2294 C CA . ALA B 1 114 ? 18.75 2.865 -7.461 1 97.06 114 ALA B CA 1
ATOM 2295 C C . ALA B 1 114 ? 17.562 2.076 -8.008 1 97.06 114 ALA B C 1
ATOM 2297 O O . ALA B 1 114 ? 17.547 0.845 -7.949 1 97.06 114 ALA B O 1
ATOM 2298 N N . GLY B 1 115 ? 16.578 2.781 -8.531 1 97.56 115 GLY B N 1
ATOM 2299 C CA . GLY B 1 115 ? 15.422 2.145 -9.141 1 97.56 115 GLY B CA 1
ATOM 2300 C C . GLY B 1 115 ? 15.781 1.275 -10.328 1 97.56 115 GLY B C 1
ATOM 2301 O O . GLY B 1 115 ? 15.266 0.165 -10.469 1 97.56 115 GLY B O 1
ATOM 2302 N N . GLU B 1 116 ? 16.656 1.807 -11.172 1 97.69 116 GLU B N 1
ATOM 2303 C CA . GLU B 1 116 ? 17.094 1.052 -12.344 1 97.69 116 GLU B CA 1
ATOM 2304 C C . GLU B 1 116 ? 17.859 -0.201 -11.93 1 97.69 116 GLU B C 1
ATOM 2306 O O . GLU B 1 116 ? 17.703 -1.262 -12.539 1 97.69 116 GLU B O 1
ATOM 2311 N N . ARG B 1 117 ? 18.703 -0.062 -10.938 1 97.88 117 ARG B N 1
ATOM 2312 C CA . ARG B 1 117 ? 19.422 -1.225 -10.43 1 97.88 117 ARG B CA 1
ATOM 2313 C C . ARG B 1 117 ? 18.453 -2.273 -9.891 1 97.88 117 ARG B C 1
ATOM 2315 O O . ARG B 1 117 ? 18.625 -3.467 -10.148 1 97.88 117 ARG B O 1
ATOM 2322 N N . LEU B 1 118 ? 17.484 -1.885 -9.141 1 98.06 118 LEU B N 1
ATOM 2323 C CA . LEU B 1 118 ? 16.484 -2.797 -8.586 1 98.06 118 LEU B CA 1
ATOM 2324 C C . LEU B 1 118 ? 15.711 -3.5 -9.703 1 98.06 118 LEU B C 1
ATOM 2326 O O . LEU B 1 118 ? 15.531 -4.719 -9.656 1 98.06 118 LEU B O 1
ATOM 2330 N N . LEU B 1 119 ? 15.289 -2.721 -10.648 1 97.88 119 LEU B N 1
ATOM 2331 C CA . LEU B 1 119 ? 14.609 -3.299 -11.805 1 97.88 119 LEU B CA 1
ATOM 2332 C C . LEU B 1 119 ? 15.508 -4.324 -12.5 1 97.88 119 LEU B C 1
ATOM 2334 O O . LEU B 1 119 ? 15.031 -5.383 -12.922 1 97.88 119 LEU B O 1
ATOM 2338 N N . GLY B 1 120 ? 16.797 -3.938 -12.672 1 97.94 120 GLY B N 1
ATOM 2339 C CA . GLY B 1 120 ? 17.734 -4.867 -13.273 1 97.94 120 GLY B CA 1
ATOM 2340 C C . GLY B 1 120 ? 17.797 -6.199 -12.547 1 97.94 120 GLY B C 1
ATOM 2341 O O . GLY B 1 120 ? 17.844 -7.254 -13.18 1 97.94 120 GLY B O 1
ATOM 2342 N N . ILE B 1 121 ? 17.828 -6.184 -11.258 1 98.25 121 ILE B N 1
ATOM 2343 C CA . ILE B 1 121 ? 17.859 -7.383 -10.43 1 98.25 121 ILE B CA 1
ATOM 2344 C C . ILE B 1 121 ? 16.594 -8.211 -10.68 1 98.25 121 ILE B C 1
ATOM 2346 O O . ILE B 1 121 ? 16.672 -9.422 -10.891 1 98.25 121 ILE B O 1
ATOM 2350 N N . VAL B 1 122 ? 15.445 -7.605 -10.664 1 98.5 122 VAL B N 1
ATOM 2351 C CA . VAL B 1 122 ? 14.172 -8.297 -10.828 1 98.5 122 VAL B CA 1
ATOM 2352 C C . VAL B 1 122 ? 14.07 -8.875 -12.234 1 98.5 122 VAL B C 1
ATOM 2354 O O . VAL B 1 122 ? 13.695 -10.039 -12.414 1 98.5 122 VAL B O 1
ATOM 2357 N N . PHE B 1 123 ? 14.43 -8.055 -13.258 1 98.12 123 PHE B N 1
ATOM 2358 C CA . PHE B 1 123 ? 14.391 -8.516 -14.641 1 98.12 123 PHE B CA 1
ATOM 2359 C C . PHE B 1 123 ? 15.289 -9.727 -14.828 1 98.12 123 PHE B C 1
ATOM 2361 O O . PHE B 1 123 ? 14.922 -10.68 -15.523 1 98.12 123 PHE B O 1
ATOM 2368 N N . ALA B 1 124 ? 16.469 -9.68 -14.234 1 97.69 124 ALA B N 1
ATOM 2369 C CA . ALA B 1 124 ? 17.375 -10.82 -14.328 1 97.69 124 ALA B CA 1
ATOM 2370 C C . ALA B 1 124 ? 16.75 -12.078 -13.742 1 97.69 124 ALA B C 1
ATOM 2372 O O . ALA B 1 124 ? 16.844 -13.156 -14.328 1 97.69 124 ALA B O 1
ATOM 2373 N N . ALA B 1 125 ? 16.109 -11.961 -12.609 1 97.62 125 ALA B N 1
ATOM 2374 C CA . ALA B 1 125 ? 15.438 -13.094 -11.977 1 97.62 125 ALA B CA 1
ATOM 2375 C C . ALA B 1 125 ? 14.305 -13.617 -12.852 1 97.62 125 ALA B C 1
ATOM 2377 O O . ALA B 1 125 ? 14.078 -14.828 -12.922 1 97.62 125 ALA B O 1
ATOM 2378 N N . LEU B 1 126 ? 13.617 -12.766 -13.555 1 98.06 126 LEU B N 1
ATOM 2379 C CA . LEU B 1 126 ? 12.438 -13.117 -14.344 1 98.06 126 LEU B CA 1
ATOM 2380 C C . LEU B 1 126 ? 12.844 -13.766 -15.656 1 98.06 126 LEU B C 1
ATOM 2382 O O . LEU B 1 126 ? 12.055 -14.492 -16.266 1 98.06 126 LEU B O 1
ATOM 2386 N N . ARG B 1 127 ? 14.055 -13.477 -16.125 1 96.94 127 ARG B N 1
ATOM 2387 C CA . ARG B 1 127 ? 14.547 -14.078 -17.359 1 96.94 127 ARG B CA 1
ATOM 2388 C C . ARG B 1 127 ? 14.516 -15.602 -17.281 1 96.94 127 ARG B C 1
ATOM 2390 O O . ARG B 1 127 ? 14.273 -16.266 -18.297 1 96.94 127 ARG B O 1
ATOM 2397 N N . ALA B 1 128 ? 14.75 -16.094 -16.094 1 95.62 128 ALA B N 1
ATOM 2398 C CA . ALA B 1 128 ? 14.766 -17.531 -15.898 1 95.62 128 ALA B CA 1
ATOM 2399 C C . ALA B 1 128 ? 13.383 -18.141 -16.141 1 95.62 128 ALA B C 1
ATOM 2401 O O . ALA B 1 128 ? 13.258 -19.344 -16.312 1 95.62 128 ALA B O 1
ATOM 2402 N N . TYR B 1 129 ? 12.367 -17.344 -16.125 1 95.88 129 TYR B N 1
ATOM 2403 C CA . TYR B 1 129 ? 11 -17.797 -16.391 1 95.88 129 TYR B CA 1
ATOM 2404 C C . TYR B 1 129 ? 10.625 -17.547 -17.844 1 95.88 129 TYR B C 1
ATOM 2406 O O . TYR B 1 129 ? 9.484 -17.766 -18.25 1 95.88 129 TYR B O 1
ATOM 2414 N N . GLY B 1 130 ? 11.539 -16.969 -18.594 1 95.12 130 GLY B N 1
ATOM 2415 C CA . GLY B 1 130 ? 11.266 -16.625 -19.984 1 95.12 130 GLY B CA 1
ATOM 2416 C C . GLY B 1 130 ? 10.547 -15.305 -20.141 1 95.12 130 GLY B C 1
ATOM 2417 O O . GLY B 1 130 ? 9.992 -15.016 -21.203 1 95.12 130 GLY B O 1
ATOM 2418 N N . MET B 1 131 ? 10.492 -14.531 -19.125 1 95.19 131 MET B N 1
ATOM 2419 C CA . MET B 1 131 ? 9.82 -13.227 -19.156 1 95.19 131 MET B CA 1
ATOM 2420 C C . MET B 1 131 ? 10.805 -12.125 -19.531 1 95.19 131 MET B C 1
ATOM 2422 O O . MET B 1 131 ? 11.719 -11.812 -18.766 1 95.19 131 MET B O 1
ATOM 2426 N N . GLU B 1 132 ? 10.555 -11.562 -20.688 1 95.06 132 GLU B N 1
ATOM 2427 C CA . GLU B 1 132 ? 11.391 -10.461 -21.172 1 95.06 132 GLU B CA 1
ATOM 2428 C C . GLU B 1 132 ? 10.539 -9.281 -21.641 1 95.06 132 GLU B C 1
ATOM 2430 O O . GLU B 1 132 ? 9.32 -9.414 -21.797 1 95.06 132 GLU B O 1
ATOM 2435 N N . ASP B 1 133 ? 11.117 -8.148 -21.719 1 95.81 133 ASP B N 1
ATOM 2436 C CA . ASP B 1 133 ? 10.492 -6.93 -22.219 1 95.81 133 ASP B CA 1
ATOM 2437 C C . ASP B 1 133 ? 9.164 -6.664 -21.5 1 95.81 133 ASP B C 1
ATOM 2439 O O . ASP B 1 133 ? 9.109 -6.629 -20.281 1 95.81 133 ASP B O 1
ATOM 2443 N N . ALA B 1 134 ? 8.078 -6.633 -22.266 1 97.62 134 ALA B N 1
ATOM 2444 C CA . ALA B 1 134 ? 6.781 -6.277 -21.703 1 97.62 134 ALA B CA 1
ATOM 2445 C C . ALA B 1 134 ? 6.367 -7.266 -20.609 1 97.62 134 ALA B C 1
ATOM 2447 O O . ALA B 1 134 ? 5.828 -6.871 -19.578 1 97.62 134 ALA B O 1
ATOM 2448 N N . ALA B 1 135 ? 6.617 -8.531 -20.891 1 97.31 135 ALA B N 1
ATOM 2449 C CA . ALA B 1 135 ? 6.266 -9.562 -19.922 1 97.31 135 ALA B CA 1
ATOM 2450 C C . ALA B 1 135 ? 7.004 -9.336 -18.594 1 97.31 135 ALA B C 1
ATOM 2452 O O . ALA B 1 135 ? 6.43 -9.516 -17.516 1 97.31 135 ALA B O 1
ATOM 2453 N N . ALA B 1 136 ? 8.281 -8.938 -18.703 1 97.88 136 ALA B N 1
ATOM 2454 C CA . ALA B 1 136 ? 9.078 -8.672 -17.5 1 97.88 136 ALA B CA 1
ATOM 2455 C C . ALA B 1 136 ? 8.539 -7.457 -16.75 1 97.88 136 ALA B C 1
ATOM 2457 O O . ALA B 1 136 ? 8.516 -7.445 -15.516 1 97.88 136 ALA B O 1
ATOM 2458 N N . VAL B 1 137 ? 8.109 -6.449 -17.484 1 98.44 137 VAL B N 1
ATOM 2459 C CA . VAL B 1 137 ? 7.555 -5.246 -16.859 1 98.44 137 VAL B CA 1
ATOM 2460 C C . VAL B 1 137 ? 6.285 -5.594 -16.094 1 98.44 137 VAL B C 1
ATOM 2462 O O . VAL B 1 137 ? 6.141 -5.219 -14.922 1 98.44 137 VAL B O 1
ATOM 2465 N N . HIS B 1 138 ? 5.367 -6.324 -16.688 1 98.56 138 HIS B N 1
ATOM 2466 C CA . HIS B 1 138 ? 4.117 -6.707 -16.047 1 98.56 138 HIS B CA 1
ATOM 2467 C C . HIS B 1 138 ? 4.379 -7.551 -14.797 1 98.56 138 HIS B C 1
ATOM 2469 O O . HIS B 1 138 ? 3.785 -7.312 -13.742 1 98.56 138 HIS B O 1
ATOM 2475 N N . ALA B 1 139 ? 5.277 -8.492 -14.938 1 98.56 139 ALA B N 1
ATOM 2476 C CA . ALA B 1 139 ? 5.594 -9.367 -13.812 1 98.56 139 ALA B CA 1
ATOM 2477 C C . ALA B 1 139 ? 6.219 -8.57 -12.664 1 98.56 139 ALA B C 1
ATOM 2479 O O . ALA B 1 139 ? 5.91 -8.812 -11.5 1 98.56 139 ALA B O 1
ATOM 2480 N N . THR B 1 140 ? 7.094 -7.652 -13.016 1 98.62 140 THR B N 1
ATOM 2481 C CA . THR B 1 140 ? 7.742 -6.816 -12.008 1 98.62 140 THR B CA 1
ATOM 2482 C C . THR B 1 140 ? 6.715 -5.973 -11.266 1 98.62 140 THR B C 1
ATOM 2484 O O . THR B 1 140 ? 6.766 -5.863 -10.039 1 98.62 140 THR B O 1
ATOM 2487 N N . ARG B 1 141 ? 5.793 -5.379 -11.977 1 98.69 141 ARG B N 1
ATOM 2488 C CA . ARG B 1 141 ? 4.742 -4.578 -11.359 1 98.69 141 ARG B CA 1
ATOM 2489 C C . ARG B 1 141 ? 3.906 -5.418 -10.398 1 98.69 141 ARG B C 1
ATOM 2491 O O . ARG B 1 141 ? 3.582 -4.969 -9.297 1 98.69 141 ARG B O 1
ATOM 2498 N N . CYS B 1 142 ? 3.551 -6.637 -10.797 1 98.81 142 CYS B N 1
ATOM 2499 C CA . CYS B 1 142 ? 2.756 -7.523 -9.953 1 98.81 142 CYS B CA 1
ATOM 2500 C C . CYS B 1 142 ? 3.527 -7.926 -8.703 1 98.81 142 CYS B C 1
ATOM 2502 O O . CYS B 1 142 ? 2.984 -7.898 -7.598 1 98.81 142 CYS B O 1
ATOM 2504 N N . LEU B 1 143 ? 4.773 -8.305 -8.898 1 98.75 143 LEU B N 1
ATOM 2505 C CA . LEU B 1 143 ? 5.648 -8.656 -7.781 1 98.75 143 LEU B CA 1
ATOM 2506 C C . LEU B 1 143 ? 5.777 -7.492 -6.805 1 98.75 143 LEU B C 1
ATOM 2508 O O . LEU B 1 143 ? 5.617 -7.672 -5.594 1 98.75 143 LEU B O 1
ATOM 2512 N N . ARG B 1 144 ? 6.027 -6.32 -7.297 1 98.56 144 ARG B N 1
ATOM 2513 C CA . ARG B 1 144 ? 6.168 -5.129 -6.461 1 98.56 144 ARG B CA 1
ATOM 2514 C C . ARG B 1 144 ? 4.871 -4.824 -5.727 1 98.56 144 ARG B C 1
ATOM 2516 O O . ARG B 1 144 ? 4.887 -4.48 -4.539 1 98.56 144 ARG B O 1
ATOM 2523 N N . ALA B 1 145 ? 3.746 -4.898 -6.453 1 98.81 145 ALA B N 1
ATOM 2524 C CA . ALA B 1 145 ? 2.449 -4.629 -5.84 1 98.81 145 ALA B CA 1
ATOM 2525 C C . ALA B 1 145 ? 2.195 -5.566 -4.664 1 98.81 145 ALA B C 1
ATOM 2527 O O . ALA B 1 145 ? 1.793 -5.125 -3.584 1 98.81 145 ALA B O 1
ATOM 2528 N N . ALA B 1 146 ? 2.439 -6.84 -4.852 1 98.81 146 ALA B N 1
ATOM 2529 C CA . ALA B 1 146 ? 2.219 -7.84 -3.812 1 98.81 146 ALA B CA 1
ATOM 2530 C C . ALA B 1 146 ? 3.109 -7.574 -2.602 1 98.81 146 ALA B C 1
ATOM 2532 O O . ALA B 1 146 ? 2.637 -7.586 -1.462 1 98.81 146 ALA B O 1
ATOM 2533 N N . LEU B 1 147 ? 4.363 -7.289 -2.85 1 98.69 147 LEU B N 1
ATOM 2534 C CA . LEU B 1 147 ? 5.344 -7.059 -1.794 1 98.69 147 LEU B CA 1
ATOM 2535 C C . LEU B 1 147 ? 5.039 -5.762 -1.046 1 98.69 147 LEU B C 1
ATOM 2537 O O . LEU B 1 147 ? 4.996 -5.75 0.187 1 98.69 147 LEU B O 1
ATOM 2541 N N . HIS B 1 148 ? 4.887 -4.762 -1.829 1 98.69 148 HIS B N 1
ATOM 2542 C CA . HIS B 1 148 ? 4.598 -3.457 -1.245 1 98.69 148 HIS B CA 1
ATOM 2543 C C . HIS B 1 148 ? 3.312 -3.496 -0.423 1 98.69 148 HIS B C 1
ATOM 2545 O O . HIS B 1 148 ? 3.283 -3.012 0.711 1 98.69 148 HIS B O 1
ATOM 2551 N N . GLY B 1 149 ? 2.275 -4.094 -1.034 1 98.81 149 GLY B N 1
ATOM 2552 C CA . GLY B 1 149 ? 1.015 -4.203 -0.318 1 98.81 149 GLY B CA 1
ATOM 2553 C C . GLY B 1 149 ? 1.139 -4.945 1 1 98.81 149 GLY B C 1
ATOM 2554 O O . GLY B 1 149 ? 0.613 -4.5 2.021 1 98.81 149 GLY B O 1
ATOM 2555 N N . PHE B 1 150 ? 1.795 -6.055 1.034 1 98.88 150 PHE B N 1
ATOM 2556 C CA . PHE B 1 150 ? 1.975 -6.828 2.258 1 98.88 150 PHE B CA 1
ATOM 2557 C C . PHE B 1 150 ? 2.762 -6.031 3.291 1 98.88 150 PHE B C 1
ATOM 2559 O O . PHE B 1 150 ? 2.381 -5.977 4.461 1 98.88 150 PHE B O 1
ATOM 2566 N N . ALA B 1 151 ? 3.812 -5.406 2.854 1 98.56 151 ALA B N 1
ATOM 2567 C CA . ALA B 1 151 ? 4.691 -4.668 3.758 1 98.56 151 ALA B CA 1
ATOM 2568 C C . ALA B 1 151 ? 3.951 -3.51 4.418 1 98.56 151 ALA B C 1
ATOM 2570 O O . ALA B 1 151 ? 4.062 -3.303 5.629 1 98.56 151 ALA B O 1
ATOM 2571 N N . VAL B 1 152 ? 3.209 -2.783 3.631 1 98 152 VAL B N 1
ATOM 2572 C CA . VAL B 1 152 ? 2.559 -1.598 4.18 1 98 152 VAL B CA 1
ATOM 2573 C C . VAL B 1 152 ? 1.401 -2.014 5.082 1 98 152 VAL B C 1
ATOM 2575 O O . VAL B 1 152 ? 1.196 -1.428 6.148 1 98 152 VAL B O 1
ATOM 2578 N N . LEU B 1 153 ? 0.605 -3 4.68 1 98.31 153 LEU B N 1
ATOM 2579 C CA . LEU B 1 153 ? -0.476 -3.486 5.531 1 98.31 153 LEU B CA 1
ATOM 2580 C C . LEU B 1 153 ? 0.072 -4.039 6.844 1 98.31 153 LEU B C 1
ATOM 2582 O O . LEU B 1 153 ? -0.489 -3.785 7.91 1 98.31 153 LEU B O 1
ATOM 2586 N N . GLU B 1 154 ? 1.146 -4.785 6.773 1 98.38 154 GLU B N 1
ATOM 2587 C CA . GLU B 1 154 ? 1.776 -5.336 7.969 1 98.38 154 GLU B CA 1
ATOM 2588 C C . GLU B 1 154 ? 2.275 -4.227 8.891 1 98.38 154 GLU B C 1
ATOM 2590 O O . GLU B 1 154 ? 2.031 -4.258 10.102 1 98.38 154 GLU B O 1
ATOM 2595 N N . ALA B 1 155 ? 2.918 -3.271 8.344 1 96.25 155 ALA B N 1
ATOM 2596 C CA . ALA B 1 155 ? 3.457 -2.16 9.125 1 96.25 155 ALA B CA 1
ATOM 2597 C C . ALA B 1 155 ? 2.34 -1.369 9.797 1 96.25 155 ALA B C 1
ATOM 2599 O O . ALA B 1 155 ? 2.521 -0.834 10.891 1 96.25 155 ALA B O 1
ATOM 2600 N N . GLU B 1 156 ? 1.199 -1.308 9.188 1 95.19 156 GLU B N 1
ATOM 2601 C CA . GLU B 1 156 ? 0.066 -0.542 9.695 1 95.19 156 GLU B CA 1
ATOM 2602 C C . GLU B 1 156 ? -0.756 -1.365 10.688 1 95.19 156 GLU B C 1
ATOM 2604 O O . GLU B 1 156 ? -1.758 -0.885 11.219 1 95.19 156 GLU B O 1
ATOM 2609 N N . GLY B 1 157 ? -0.346 -2.6 10.906 1 96.62 157 GLY B N 1
ATOM 2610 C CA . GLY B 1 157 ? -1.103 -3.457 11.805 1 96.62 157 GLY B CA 1
ATOM 2611 C C . GLY B 1 157 ? -2.451 -3.867 11.242 1 96.62 157 GLY B C 1
ATOM 2612 O O . GLY B 1 157 ? -3.412 -4.051 11.992 1 96.62 157 GLY B O 1
ATOM 2613 N N . ALA B 1 158 ? -2.502 -4.016 9.953 1 97.56 158 ALA B N 1
ATOM 2614 C CA . ALA B 1 158 ? -3.775 -4.223 9.266 1 97.56 158 ALA B CA 1
ATOM 2615 C C . ALA B 1 158 ? -4.172 -5.699 9.281 1 97.56 158 ALA B C 1
ATOM 2617 O O . ALA B 1 158 ? -5.312 -6.043 8.969 1 97.56 158 ALA B O 1
ATOM 2618 N N . PHE B 1 159 ? -3.25 -6.566 9.555 1 97.69 159 PHE B N 1
ATOM 2619 C CA . PHE B 1 159 ? -3.537 -7.992 9.672 1 97.69 159 PHE B CA 1
ATOM 2620 C C . PHE B 1 159 ? -3.973 -8.344 11.094 1 97.69 159 PHE B C 1
ATOM 2622 O O . PHE B 1 159 ? -3.154 -8.766 11.914 1 97.69 159 PHE B O 1
ATOM 2629 N N . GLY B 1 160 ? -5.238 -8.336 11.383 1 94.94 160 GLY B N 1
ATOM 2630 C CA . GLY B 1 160 ? -5.746 -8.367 12.742 1 94.94 160 GLY B CA 1
ATOM 2631 C C . GLY B 1 160 ? -6.16 -9.75 13.195 1 94.94 160 GLY B C 1
ATOM 2632 O O . GLY B 1 160 ? -6.465 -9.961 14.375 1 94.94 160 GLY B O 1
ATOM 2633 N N . LEU B 1 161 ? -6.227 -10.727 12.273 1 95.56 161 LEU B N 1
ATOM 2634 C CA . LEU B 1 161 ? -6.617 -12.086 12.633 1 95.56 161 LEU B CA 1
ATOM 2635 C C . LEU B 1 161 ? -5.434 -12.852 13.211 1 95.56 161 LEU B C 1
ATOM 2637 O O . LEU B 1 161 ? -4.277 -12.539 12.906 1 95.56 161 LEU B O 1
ATOM 2641 N N . PRO B 1 162 ? -5.637 -13.828 14 1 96.38 162 PRO B N 1
ATOM 2642 C CA . PRO B 1 162 ? -4.605 -14.391 14.867 1 96.38 162 PRO B CA 1
ATOM 2643 C C . PRO B 1 162 ? -3.645 -15.312 14.125 1 96.38 162 PRO B C 1
ATOM 2645 O O . PRO B 1 162 ? -2.604 -15.695 14.672 1 96.38 162 PRO B O 1
ATOM 2648 N N . GLU B 1 163 ? -3.959 -15.75 12.898 1 97.94 163 GLU B N 1
ATOM 2649 C CA . GLU B 1 163 ? -3.09 -16.672 12.164 1 97.94 163 GLU B CA 1
ATOM 2650 C C . GLU B 1 163 ? -1.703 -16.062 11.961 1 97.94 163 GLU B C 1
ATOM 2652 O O . GLU B 1 163 ? -1.562 -14.844 11.836 1 97.94 163 GLU B O 1
ATOM 2657 N N . ARG B 1 164 ? -0.759 -16.922 11.859 1 97.81 164 ARG B N 1
ATOM 2658 C CA . ARG B 1 164 ? 0.633 -16.484 11.781 1 97.81 164 ARG B CA 1
ATOM 2659 C C . ARG B 1 164 ? 0.917 -15.789 10.453 1 97.81 164 ARG B C 1
ATOM 2661 O O . ARG B 1 164 ? 0.665 -16.359 9.383 1 97.81 164 ARG B O 1
ATOM 2668 N N . LEU B 1 165 ? 1.52 -14.617 10.508 1 98.5 165 LEU B N 1
ATOM 2669 C CA . LEU B 1 165 ? 1.782 -13.812 9.312 1 98.5 165 LEU B CA 1
ATOM 2670 C C . LEU B 1 165 ? 2.826 -14.484 8.43 1 98.5 165 LEU B C 1
ATOM 2672 O O . LEU B 1 165 ? 2.787 -14.352 7.207 1 98.5 165 LEU B O 1
ATOM 2676 N N . GLU B 1 166 ? 3.814 -15.172 9.047 1 98.38 166 GLU B N 1
ATOM 2677 C CA . GLU B 1 166 ? 4.84 -15.891 8.297 1 98.38 166 GLU B CA 1
ATOM 2678 C C . GLU B 1 166 ? 4.211 -16.875 7.312 1 98.38 166 GLU B C 1
ATOM 2680 O O . GLU B 1 166 ? 4.711 -17.047 6.199 1 98.38 166 GLU B O 1
ATOM 2685 N N . GLU B 1 167 ? 3.176 -17.5 7.715 1 98.19 167 GLU B N 1
ATOM 2686 C CA . GLU B 1 167 ? 2.492 -18.453 6.84 1 98.19 167 GLU B CA 1
ATOM 2687 C C . GLU B 1 167 ? 1.783 -17.734 5.695 1 98.19 167 GLU B C 1
ATOM 2689 O O . GLU B 1 167 ? 1.729 -18.234 4.574 1 98.19 167 GLU B O 1
ATOM 2694 N N . SER B 1 168 ? 1.181 -16.562 6 1 98.62 168 SER B N 1
ATOM 2695 C CA . SER B 1 168 ? 0.577 -15.758 4.941 1 98.62 168 SER B CA 1
ATOM 2696 C C . SER B 1 168 ? 1.616 -15.336 3.91 1 98.62 168 SER B C 1
ATOM 2698 O O . SER B 1 168 ? 1.36 -15.391 2.705 1 98.62 168 SER B O 1
ATOM 2700 N N . PHE B 1 169 ? 2.785 -14.961 4.422 1 98.88 169 PHE B N 1
ATOM 2701 C CA . PHE B 1 169 ? 3.811 -14.5 3.492 1 98.88 169 PHE B CA 1
ATOM 2702 C C . PHE B 1 169 ? 4.352 -15.656 2.662 1 98.88 169 PHE B C 1
ATOM 2704 O O . PHE B 1 169 ? 4.656 -15.492 1.48 1 98.88 169 PHE B O 1
ATOM 2711 N N . GLU B 1 170 ? 4.512 -16.828 3.25 1 98.5 170 GLU B N 1
ATOM 2712 C CA . GLU B 1 170 ? 4.914 -18 2.492 1 98.5 170 GLU B CA 1
ATOM 2713 C C . GLU B 1 170 ? 3.912 -18.312 1.386 1 98.5 170 GLU B C 1
ATOM 2715 O O . GLU B 1 170 ? 4.297 -18.719 0.285 1 98.5 170 GLU B O 1
ATOM 2720 N N . LEU B 1 171 ? 2.654 -18.156 1.704 1 98.12 171 LEU B N 1
ATOM 2721 C CA . LEU B 1 171 ? 1.637 -18.359 0.676 1 98.12 171 LEU B CA 1
ATOM 2722 C C . LEU B 1 171 ? 1.77 -17.312 -0.425 1 98.12 171 LEU B C 1
ATOM 2724 O O . LEU B 1 171 ? 1.587 -17.625 -1.605 1 98.12 171 LEU B O 1
ATOM 2728 N N . LEU B 1 172 ? 2.031 -16.078 -0.085 1 98.75 172 LEU B N 1
ATOM 2729 C CA . LEU B 1 172 ? 2.227 -15.031 -1.076 1 98.75 172 LEU B CA 1
ATOM 2730 C C . LEU B 1 172 ? 3.377 -15.375 -2.016 1 98.75 172 LEU B C 1
ATOM 2732 O O . LEU B 1 172 ? 3.268 -15.195 -3.23 1 98.75 172 LEU B O 1
ATOM 2736 N N . ILE B 1 173 ? 4.504 -15.859 -1.434 1 98.69 173 ILE B N 1
ATOM 2737 C CA . ILE B 1 173 ? 5.645 -16.297 -2.236 1 98.69 173 ILE B CA 1
ATOM 2738 C C . ILE B 1 173 ? 5.207 -17.391 -3.197 1 98.69 173 ILE B C 1
ATOM 2740 O O . ILE B 1 173 ? 5.516 -17.344 -4.391 1 98.69 173 ILE B O 1
ATOM 2744 N N . HIS B 1 174 ? 4.496 -18.359 -2.686 1 97.62 174 HIS B N 1
ATOM 2745 C CA . HIS B 1 174 ? 3.982 -19.453 -3.502 1 97.62 174 HIS B CA 1
ATOM 2746 C C . HIS B 1 174 ? 3.115 -18.922 -4.641 1 97.62 174 HIS B C 1
ATOM 2748 O O . HIS B 1 174 ? 3.248 -19.375 -5.785 1 97.62 174 HIS B O 1
ATOM 2754 N N . MET B 1 175 ? 2.242 -18 -4.355 1 97.5 175 MET B N 1
ATOM 2755 C CA . MET B 1 175 ? 1.335 -17.453 -5.355 1 97.5 175 MET B CA 1
ATOM 2756 C C . MET B 1 175 ? 2.111 -16.75 -6.465 1 97.5 175 MET B C 1
ATOM 2758 O O . MET B 1 175 ? 1.803 -16.922 -7.645 1 97.5 175 MET B O 1
ATOM 2762 N N . VAL B 1 176 ? 3.094 -15.945 -6.051 1 98.31 176 VAL B N 1
AT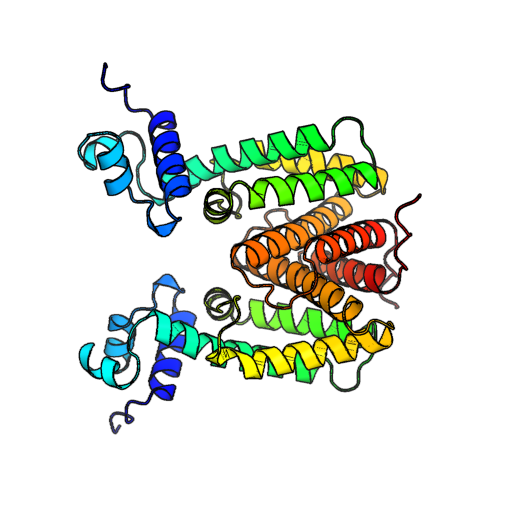OM 2763 C CA . VAL B 1 176 ? 3.91 -15.234 -7.031 1 98.31 176 VAL B CA 1
ATOM 2764 C C . VAL B 1 176 ? 4.629 -16.234 -7.93 1 98.31 176 VAL B C 1
ATOM 2766 O O . VAL B 1 176 ? 4.535 -16.156 -9.156 1 98.31 176 VAL B O 1
ATOM 2769 N N . ILE B 1 177 ? 5.293 -17.219 -7.332 1 97.62 177 ILE B N 1
ATOM 2770 C CA . ILE B 1 177 ? 6.094 -18.188 -8.078 1 97.62 177 ILE B CA 1
ATOM 2771 C C . ILE B 1 177 ? 5.188 -19.031 -8.977 1 97.62 177 ILE B C 1
ATOM 2773 O O . ILE B 1 177 ? 5.5 -19.25 -10.141 1 97.62 177 ILE B O 1
ATOM 2777 N N . SER B 1 178 ? 4.023 -19.484 -8.445 1 95.75 178 SER B N 1
ATOM 2778 C CA . SER B 1 178 ? 3.072 -20.25 -9.242 1 95.75 178 SER B CA 1
ATOM 2779 C C . SER B 1 178 ? 2.564 -19.438 -10.43 1 95.75 178 SER B C 1
ATOM 2781 O O . SER B 1 178 ? 2.412 -19.969 -11.531 1 95.75 178 SER B O 1
ATOM 2783 N N . GLY B 1 179 ? 2.266 -18.172 -10.18 1 95.44 179 GLY B N 1
ATOM 2784 C CA . GLY B 1 179 ? 1.809 -17.297 -11.242 1 95.44 179 GLY B CA 1
ATOM 2785 C C . GLY B 1 179 ? 2.836 -17.109 -12.344 1 95.44 179 GLY B C 1
ATOM 2786 O O . GLY B 1 179 ? 2.482 -16.984 -13.516 1 95.44 179 GLY B O 1
ATOM 2787 N N . LEU B 1 180 ? 4.09 -17.031 -11.984 1 95.12 180 LEU B N 1
ATOM 2788 C CA . LEU B 1 180 ? 5.168 -16.875 -12.953 1 95.12 180 LEU B CA 1
ATOM 2789 C C . LEU B 1 180 ? 5.363 -18.141 -13.773 1 95.12 180 LEU B C 1
ATOM 2791 O O . LEU B 1 180 ? 5.75 -18.078 -14.945 1 95.12 180 LEU B O 1
ATOM 2795 N N . ARG B 1 181 ? 5.047 -19.266 -13.219 1 92.25 181 ARG B N 1
ATOM 2796 C CA . ARG B 1 181 ? 5.293 -20.547 -13.859 1 92.25 181 ARG B CA 1
ATOM 2797 C C . ARG B 1 181 ? 4.113 -20.969 -14.727 1 92.25 181 ARG B C 1
ATOM 2799 O O . ARG B 1 181 ? 4.273 -21.766 -15.664 1 92.25 181 ARG B O 1
ATOM 2806 N N . THR B 1 182 ? 2.971 -20.484 -14.359 1 87.25 182 THR B N 1
ATOM 2807 C CA . THR B 1 182 ? 1.763 -20.922 -15.055 1 87.25 182 THR B CA 1
ATOM 2808 C C . THR B 1 182 ? 1.498 -20.031 -16.281 1 87.25 182 THR B C 1
ATOM 2810 O O . THR B 1 182 ? 1.301 -18.828 -16.141 1 87.25 182 THR B O 1
ATOM 2813 N N . PRO B 1 183 ? 1.508 -20.609 -17.469 1 84 183 PRO B N 1
ATOM 2814 C CA . PRO B 1 183 ? 1.217 -19.797 -18.656 1 84 183 PRO B CA 1
ATOM 2815 C C . PRO B 1 183 ? -0.183 -19.188 -18.625 1 84 183 PRO B C 1
ATOM 2817 O O . PRO B 1 183 ? -1.124 -19.812 -18.125 1 84 183 PRO B O 1
ATOM 2820 N N . ARG B 1 184 ? -0.244 -17.906 -19.047 1 81 184 ARG B N 1
ATOM 2821 C CA . ARG B 1 184 ? -1.537 -17.234 -19.094 1 81 184 ARG B CA 1
ATOM 2822 C C . ARG B 1 184 ? -2.404 -17.797 -20.219 1 81 184 ARG B C 1
ATOM 2824 O O . ARG B 1 184 ? -1.906 -18.109 -21.297 1 81 184 ARG B O 1
ATOM 2831 N N . ARG B 1 185 ? -3.658 -18.25 -19.812 1 65.31 185 ARG B N 1
ATOM 2832 C CA . ARG B 1 185 ? -4.559 -18.719 -20.859 1 65.31 185 ARG B CA 1
ATOM 2833 C C . ARG B 1 185 ? -5.012 -17.547 -21.75 1 65.31 185 ARG B C 1
ATOM 2835 O O . ARG B 1 185 ? -5.383 -16.484 -21.234 1 65.31 185 ARG B O 1
ATOM 2842 N N . PRO B 1 186 ? -4.691 -17.625 -23.047 1 58.88 186 PRO B N 1
ATOM 2843 C CA . PRO B 1 186 ? -5.195 -16.578 -23.938 1 58.88 186 PRO B CA 1
ATOM 2844 C C . PRO B 1 186 ? -6.672 -16.266 -23.719 1 58.88 186 PRO B C 1
ATOM 2846 O O . PRO B 1 186 ? -7.43 -17.141 -23.297 1 58.88 186 PRO B O 1
ATOM 2849 N N . PRO B 1 187 ? -7.027 -14.922 -23.453 1 50.62 187 PRO B N 1
ATOM 2850 C CA . PRO B 1 187 ? -8.469 -14.664 -23.375 1 50.62 187 PRO B CA 1
ATOM 2851 C C . PRO B 1 187 ? -9.258 -15.438 -24.422 1 50.62 187 PRO B C 1
ATOM 2853 O O . PRO B 1 187 ? -8.758 -15.703 -25.531 1 50.62 187 PRO B O 1
ATOM 2856 N N . GLY B 1 188 ? -9.906 -16.5 -23.969 1 37.66 188 GLY B N 1
ATOM 2857 C CA . GLY B 1 188 ? -10.727 -17.203 -24.953 1 37.66 188 GLY B CA 1
ATOM 2858 C C . GLY B 1 188 ? -11.336 -16.297 -25.984 1 37.66 188 GLY B C 1
ATOM 2859 O O . GLY B 1 188 ? -11.828 -15.211 -25.656 1 37.66 188 GLY B O 1
ATOM 2860 N N . ARG B 1 189 ? -10.914 -16.438 -27.281 1 36.78 189 ARG B N 1
ATOM 2861 C CA . ARG B 1 189 ? -11.781 -16 -28.375 1 36.78 189 ARG B CA 1
ATOM 2862 C C . ARG B 1 189 ? -13.156 -16.641 -28.25 1 36.78 189 ARG B C 1
ATOM 2864 O O . ARG B 1 189 ? -13.289 -17.797 -27.828 1 36.78 189 ARG B O 1
#

Organism: Streptomyces mobaraensis (NCBI:txid35621)

InterPro domains:
  IPR001647 DNA-binding HTH domain, TetR-type [PS50977] (5-65)
  IPR009057 Homedomain-like superfamily [SSF46689] (6-70)
  IPR025996 HTH-type transcriptional regulator MT1864/Rv1816-like, C-terminal domain [PF13305] (82-175)
  IPR036271 Tetracyclin repressor-like, C-terminal domain superfamily [SSF48498] (77-180)

Foldseek 3Di:
DPLPPDALVLLLVLQLVQCQVDAPVSRALCNSCVVSVHHSVVCCVHAVGPVRSLLLNLLVLLLVLLVQLLVQQPPHAQLSSLVSNLVSNLVSCVNRVRSLVSRDDDDDPSNVVSVVSSLVSQLRRLVRLVQDDPSSVVLVVVSCCLSSVLSNCVSVVVPPDDDDVVVVSVVSSVVSSVVSNDDDDPPDD/DPLPPDALVLLLVLQLVQCQVDAPVSRALCNSCVVSVHHSVVCCVHAVGPVRSLLLNLLVLLLVLLVQLLVQQPPHAQLSSLVSNLVSNLVSCVNRVRSLVSRDDDDDPSNVVSVVSSLVSQLRRLVRLVQDDPSSVVLVVVSCCLSSVLSNCVSVVVPPDDDDVVVVSVVSSVVSSVVSNDDDDPPDD

Nearest PDB structures (foldseek):
  1zk8-assembly1_B  TM=8.981E-01  e=4.972E-11  Bacillus cereus ATCC 14579
  3cjd-assembly1_A  TM=8.328E-01  e=2.651E-05  Jannaschia sp. CCS1
  3vpr-assembly2_D  TM=6.793E-01  e=2.807E-04  Thermus thermophilus HB8
  3vpr-assembly2_C  TM=6.729E-01  e=2.150E-03  Thermus thermophilus HB8
  5efy-assembly2_D  TM=3.807E-01  e=1.306E-02  Streptomyces coelicolor A3(2)